Protein AF-A0A2E9Z7R5-F1 (afdb_monomer)

pLDDT: mean 96.02, std 3.95, range [69.19, 98.81]

Foldseek 3Di:
DAALQCQVDDCQCVPQPVNADQLKDKDKDKAWDWYFPVNDPDVVCNVVRHIATARIKIKIKMKHAQDAFVSLQVVLLVLLVVLQVLLCVQLVFHWDRDRNWTKTQPWDFAPNDIDRIATQWDKDWDDDPRMIIMMIIGHCGRDNPHPGRHDHSVGDPVRSVVSVVVSNVVSVVVSVVVVVVVVPDDDD

Solvent-accessible surface area (backbone atoms only — not comparable to full-atom values): 10222 Å² total; per-residue (Å²): 110,47,41,46,61,70,68,81,47,94,47,50,56,79,78,43,46,96,67,53,51,81,71,29,42,74,50,74,52,77,40,28,34,52,26,45,74,93,27,53,79,56,65,66,42,58,75,70,71,52,71,48,53,19,64,26,20,42,39,39,40,38,39,32,59,76,35,52,63,67,54,32,51,54,48,50,37,53,50,48,49,53,49,42,66,58,48,26,72,77,66,72,39,58,58,46,71,59,76,63,38,39,34,36,58,47,72,50,73,32,97,90,40,80,36,68,47,22,38,29,45,47,60,53,68,50,62,52,98,63,20,16,34,35,40,41,38,36,25,33,35,21,53,89,85,26,61,69,50,48,26,52,58,67,62,49,74,69,55,48,52,55,48,54,53,50,53,52,50,48,52,53,53,51,34,50,52,53,52,53,56,68,71,74,61,88,83,132

Mean predicted aligned error: 3.02 Å

Radius of gyration: 16.75 Å; Cα contacts (8 Å, |Δi|>4): 353; chains: 1; bounding box: 38×33×53 Å

Nearest PDB structures (foldseek):
  2ddz-assembly1_A  TM=8.921E-01  e=1.218E-10  Pyrococcus horikoshii OT3
  5f9y-assembly3_B  TM=4.199E-01  e=1.301E-02  Cryptosporidium parvum
  7f98-assembly1_A  TM=4.070E-01  e=2.522E-02  Homo sapiens
  7fak-assembly1_A-2  TM=4.231E-01  e=8.933E-02  Toxoplasma gondii
  7evv-assembly1_A  TM=4.220E-01  e=1.840E-01  Toxoplasma gondii

Sequence (188 aa):
MYDGNLLHNRFAYTFFKKRTLPIGNIITFRGPMKVEADGMIDHEDMLNNDYIYSDDAINFMWEIPGLDTFGAVAWQRLFNTSIANVLQSLIGAPIEVDGDDLIVHKEFTHGGIIQPKGKCSVSITHVKDGAALGHTGINITAGDEAPSFAYSTNLTDDQVKAFQDTVVEMFYAMNDDMFLATTKIISK

Secondary structure (DSSP, 8-state):
-B-SGGGGS--HHHHHGGG--TT-EEEEEEEEEEE-GGG---HHHHHHT--EEEEEEEEEEEEEET--HHHHHHHHHHHHHHHHHHHHHHHTS-EEEETTEEEE-S-EEETTEEESSEE-EEEEEEEETTEEEEEEEEEEE--TTS-TTBPP----HHHHHHHHHHHHHHHHHHHHHHHHHHHT----

Structure (mmCIF, N/CA/C/O backbone):
data_AF-A0A2E9Z7R5-F1
#
_entry.id   AF-A0A2E9Z7R5-F1
#
loop_
_atom_site.group_PDB
_atom_site.id
_atom_site.type_symbol
_atom_site.label_atom_id
_atom_site.label_alt_id
_atom_site.label_comp_id
_atom_site.label_asym_id
_atom_site.label_entity_id
_atom_site.label_seq_id
_atom_site.pdbx_PDB_ins_code
_atom_site.Cartn_x
_atom_site.Cartn_y
_atom_site.Cartn_z
_atom_site.occupancy
_atom_site.B_iso_or_equiv
_atom_site.auth_seq_id
_atom_site.auth_comp_id
_atom_site.auth_asym_id
_atom_site.auth_atom_id
_atom_site.pdbx_PDB_model_num
ATOM 1 N N . MET A 1 1 ? -1.800 -13.956 8.060 1.00 90.88 1 MET A N 1
ATOM 2 C CA . MET A 1 1 ? -1.130 -13.008 8.965 1.00 90.88 1 MET A CA 1
ATOM 3 C C . MET A 1 1 ? 0.091 -12.482 8.244 1.00 90.88 1 MET A C 1
ATOM 5 O O . MET A 1 1 ? 0.765 -13.283 7.606 1.00 90.88 1 MET A O 1
ATOM 9 N N . TYR A 1 2 ? 0.311 -11.175 8.281 1.00 95.44 2 TYR A N 1
ATOM 10 C CA . TYR A 1 2 ? 1.526 -10.534 7.795 1.00 95.44 2 TYR A CA 1
ATOM 11 C C . TYR A 1 2 ? 2.515 -10.370 8.950 1.00 95.44 2 TYR A C 1
ATOM 13 O O . TYR A 1 2 ? 2.137 -9.873 10.009 1.00 95.44 2 TYR A O 1
ATOM 21 N N . ASP A 1 3 ? 3.753 -10.799 8.731 1.00 95.31 3 ASP A N 1
ATOM 22 C CA . ASP A 1 3 ? 4.826 -10.875 9.727 1.00 95.31 3 ASP A CA 1
ATOM 23 C C . ASP A 1 3 ? 6.125 -10.187 9.262 1.00 95.31 3 ASP A C 1
ATOM 25 O O . ASP A 1 3 ? 7.169 -10.369 9.873 1.00 95.31 3 ASP A O 1
ATOM 29 N N . GLY A 1 4 ? 6.087 -9.433 8.157 1.00 94.44 4 GLY A N 1
ATOM 30 C CA . GLY A 1 4 ? 7.249 -8.727 7.595 1.00 94.44 4 GLY A CA 1
ATOM 31 C C . GLY A 1 4 ? 8.177 -9.581 6.721 1.00 94.44 4 GLY A C 1
ATOM 32 O O . GLY A 1 4 ? 8.787 -9.068 5.780 1.00 94.44 4 GLY A O 1
ATOM 33 N N . ASN A 1 5 ? 8.201 -10.904 6.916 1.00 94.50 5 ASN A N 1
ATOM 34 C CA . ASN A 1 5 ? 9.172 -11.808 6.285 1.00 94.50 5 ASN A CA 1
ATOM 35 C C . ASN A 1 5 ? 9.194 -11.744 4.752 1.00 94.50 5 ASN A C 1
ATOM 37 O O . ASN A 1 5 ? 10.238 -11.945 4.124 1.00 94.50 5 ASN A O 1
ATOM 41 N N . LEU A 1 6 ? 8.049 -11.459 4.126 1.00 94.88 6 LEU A N 1
ATOM 42 C CA . LEU A 1 6 ? 7.953 -11.459 2.672 1.00 94.88 6 LEU A CA 1
ATOM 43 C C . LEU A 1 6 ? 8.776 -10.345 2.003 1.00 94.88 6 LEU A C 1
ATOM 45 O O . LEU A 1 6 ? 9.198 -10.528 0.864 1.00 94.88 6 LEU A O 1
ATOM 49 N N . LEU A 1 7 ? 9.053 -9.232 2.691 1.00 95.62 7 LEU A N 1
ATOM 50 C CA . LEU A 1 7 ? 9.872 -8.158 2.125 1.00 95.62 7 LEU A CA 1
ATOM 51 C C . LEU A 1 7 ? 11.374 -8.454 2.156 1.00 95.62 7 LEU A C 1
ATOM 53 O O . LEU A 1 7 ? 12.109 -7.819 1.417 1.00 95.62 7 LEU A O 1
ATOM 57 N N . HIS A 1 8 ? 11.867 -9.437 2.913 1.00 95.81 8 HIS A N 1
ATOM 58 C CA . HIS A 1 8 ? 13.318 -9.679 3.000 1.00 95.81 8 HIS A CA 1
ATOM 59 C C . HIS A 1 8 ? 13.939 -10.230 1.706 1.00 95.81 8 HIS A C 1
ATOM 61 O O . HIS A 1 8 ? 15.164 -10.239 1.547 1.00 95.81 8 HIS A O 1
ATOM 67 N N . ASN A 1 9 ? 13.110 -10.715 0.780 1.00 96.88 9 ASN A N 1
ATOM 68 C CA . ASN A 1 9 ? 13.545 -11.278 -0.488 1.00 96.88 9 ASN A CA 1
ATOM 69 C C . ASN A 1 9 ? 12.620 -10.837 -1.618 1.00 96.88 9 ASN A C 1
ATOM 71 O O . ASN A 1 9 ? 11.433 -10.587 -1.418 1.00 96.88 9 ASN A O 1
ATOM 75 N N . ARG A 1 10 ? 13.152 -10.836 -2.841 1.00 97.56 10 ARG A N 1
ATOM 76 C CA . ARG A 1 10 ? 12.328 -10.686 -4.042 1.00 97.56 10 ARG A CA 1
ATOM 77 C C . ARG A 1 10 ? 11.256 -11.774 -4.071 1.00 97.56 10 ARG A C 1
ATOM 79 O O . ARG A 1 10 ? 11.560 -12.962 -3.942 1.00 97.56 10 ARG A O 1
ATOM 86 N N . PHE A 1 11 ? 10.007 -11.374 -4.259 1.00 98.12 11 PHE A N 1
ATOM 87 C CA . PHE A 1 11 ? 8.851 -12.250 -4.115 1.00 98.12 11 PHE A CA 1
ATOM 88 C C . PHE A 1 11 ? 8.004 -12.350 -5.384 1.00 98.12 11 PHE A C 1
ATOM 90 O O . PHE A 1 11 ? 7.271 -13.329 -5.541 1.00 98.12 11 PHE A O 1
ATOM 97 N N . ALA A 1 12 ? 8.111 -11.413 -6.330 1.00 98.06 12 ALA A N 1
ATOM 98 C CA . ALA A 1 12 ? 7.226 -11.364 -7.492 1.00 98.06 12 ALA A CA 1
ATOM 99 C C . ALA A 1 12 ? 7.249 -12.673 -8.302 1.00 98.06 12 ALA A C 1
ATOM 101 O O . ALA A 1 12 ? 6.203 -13.269 -8.567 1.00 98.06 12 ALA A O 1
ATOM 102 N N . TYR A 1 13 ? 8.433 -13.209 -8.614 1.00 97.94 13 TYR A N 1
ATOM 103 C CA . TYR A 1 13 ? 8.527 -14.466 -9.365 1.00 97.94 13 TYR A CA 1
ATOM 104 C C . TYR A 1 13 ? 7.936 -15.666 -8.609 1.00 97.94 13 TYR A C 1
ATOM 106 O O . TYR A 1 13 ? 7.435 -16.610 -9.228 1.00 97.94 13 TYR A O 1
ATOM 114 N N . THR A 1 14 ? 7.939 -15.638 -7.275 1.00 97.75 14 THR A N 1
ATOM 115 C CA . THR A 1 14 ? 7.335 -16.691 -6.454 1.00 97.75 14 THR A CA 1
ATOM 116 C C . THR A 1 14 ? 5.833 -16.797 -6.710 1.00 97.75 14 THR A C 1
ATOM 118 O O . THR A 1 14 ? 5.354 -17.914 -6.914 1.00 97.75 14 THR A O 1
ATOM 121 N N . PHE A 1 15 ? 5.125 -15.667 -6.811 1.00 97.94 15 PHE A N 1
ATOM 122 C CA . PHE A 1 15 ? 3.671 -15.626 -7.019 1.00 97.94 15 PHE A CA 1
ATOM 123 C C . PHE A 1 15 ? 3.251 -15.594 -8.493 1.00 97.94 15 PHE A C 1
ATOM 125 O O . PHE A 1 15 ? 2.299 -16.270 -8.886 1.00 97.94 15 PHE A O 1
ATOM 132 N N . PHE A 1 16 ? 3.954 -14.835 -9.333 1.00 98.19 16 PHE A N 1
ATOM 133 C CA . PHE A 1 16 ? 3.527 -14.571 -10.711 1.00 98.19 16 PHE A CA 1
ATOM 134 C C . PHE A 1 16 ? 4.174 -15.505 -11.740 1.00 98.19 16 PHE A C 1
AT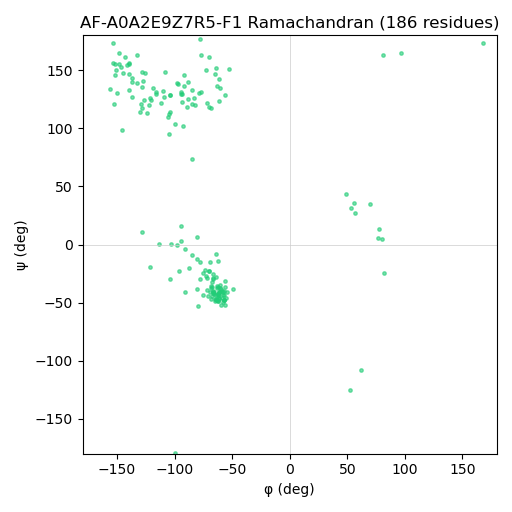OM 136 O O . PHE A 1 16 ? 3.600 -15.731 -12.812 1.00 98.19 16 PHE A O 1
ATOM 1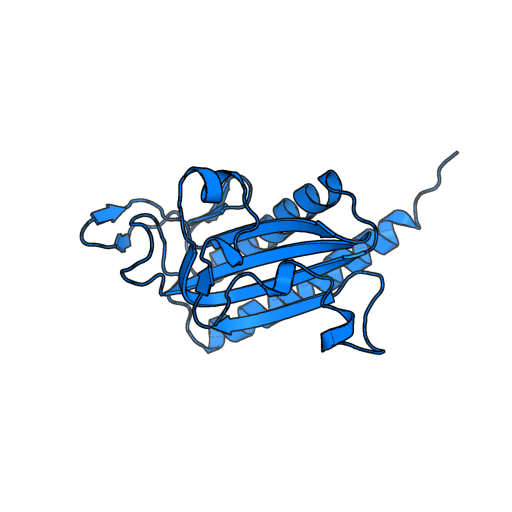43 N N . LYS A 1 17 ? 5.330 -16.110 -11.426 1.00 97.94 17 LYS A N 1
ATOM 144 C CA . LYS A 1 17 ? 6.082 -17.002 -12.329 1.00 97.94 17 LYS A CA 1
ATOM 145 C C . LYS A 1 17 ? 6.316 -16.326 -13.688 1.00 97.94 17 LYS A C 1
ATOM 147 O O . LYS A 1 17 ? 6.801 -15.200 -13.750 1.00 97.94 17 LYS A O 1
ATOM 152 N N . LYS A 1 18 ? 5.921 -16.975 -14.788 1.00 97.44 18 LYS A N 1
ATOM 153 C CA . LYS A 1 18 ? 6.033 -16.450 -16.161 1.00 97.44 18 LYS A CA 1
ATOM 154 C C . LYS A 1 18 ? 5.184 -15.197 -16.432 1.00 97.44 18 LYS A C 1
ATOM 156 O O . LYS A 1 18 ? 5.327 -14.619 -17.499 1.00 97.44 18 LYS A O 1
ATOM 161 N N . ARG A 1 19 ? 4.308 -14.794 -15.504 1.00 97.69 19 ARG A N 1
ATOM 162 C CA . ARG A 1 19 ? 3.515 -13.555 -15.590 1.00 97.69 19 ARG A CA 1
ATOM 163 C C . ARG A 1 19 ? 4.165 -12.370 -14.873 1.00 97.69 19 ARG A C 1
ATOM 165 O O . ARG A 1 19 ? 3.550 -11.318 -14.807 1.00 97.69 19 ARG A O 1
ATOM 172 N N . THR A 1 20 ? 5.364 -12.544 -14.313 1.00 98.31 20 THR A N 1
ATOM 173 C CA . THR A 1 20 ? 6.094 -11.453 -13.652 1.00 98.31 20 THR A CA 1
ATOM 174 C C . THR A 1 20 ? 6.382 -10.345 -14.661 1.00 98.31 20 THR A C 1
ATOM 176 O O . THR A 1 20 ? 7.002 -10.604 -15.693 1.00 98.31 20 THR A O 1
ATOM 179 N N . LEU A 1 21 ? 5.940 -9.126 -14.363 1.00 98.19 21 LEU A N 1
ATOM 180 C CA . LEU A 1 21 ? 6.083 -7.975 -15.249 1.00 98.19 21 LEU A CA 1
ATOM 181 C C . LEU A 1 21 ? 7.368 -7.179 -14.962 1.00 98.19 21 LEU A C 1
ATOM 183 O O . LEU A 1 21 ? 7.763 -7.063 -13.797 1.00 98.19 21 LEU A O 1
ATOM 187 N N . PRO A 1 22 ? 8.010 -6.598 -15.996 1.00 96.94 22 PRO A N 1
ATOM 188 C CA . PRO A 1 22 ? 9.205 -5.768 -15.833 1.00 96.94 22 PRO A CA 1
ATOM 189 C C . PRO A 1 22 ? 8.902 -4.389 -15.230 1.00 96.94 22 PRO A C 1
ATOM 191 O O . PRO A 1 22 ? 9.787 -3.790 -14.633 1.00 96.94 22 PRO A O 1
ATOM 194 N N . ILE A 1 23 ? 7.657 -3.916 -15.338 1.00 97.50 23 ILE A N 1
ATOM 195 C CA . ILE A 1 23 ? 7.173 -2.655 -14.747 1.00 97.50 23 ILE A CA 1
ATOM 196 C C . ILE A 1 23 ? 6.819 -2.788 -13.254 1.00 97.50 23 ILE A C 1
ATOM 198 O O . ILE A 1 23 ? 6.273 -1.873 -12.649 1.00 97.50 23 ILE A O 1
ATOM 202 N N . GLY A 1 24 ? 7.112 -3.939 -12.650 1.00 98.38 24 GLY A N 1
ATOM 203 C CA . GLY A 1 24 ? 6.783 -4.246 -11.265 1.00 98.38 24 GLY A CA 1
ATOM 204 C C . GLY A 1 24 ? 5.494 -5.044 -11.104 1.00 98.38 24 GLY A C 1
ATOM 205 O O . GLY A 1 24 ? 4.709 -5.208 -12.036 1.00 98.38 24 GLY A O 1
ATOM 206 N N . ASN A 1 25 ? 5.320 -5.620 -9.918 1.00 98.75 25 ASN A N 1
ATOM 207 C CA . ASN A 1 25 ? 4.202 -6.499 -9.581 1.00 98.75 25 ASN A CA 1
ATOM 208 C C . ASN A 1 25 ? 3.725 -6.178 -8.169 1.00 98.75 25 ASN A C 1
ATOM 210 O O . ASN A 1 25 ? 4.543 -5.871 -7.304 1.00 98.75 25 ASN A O 1
ATOM 214 N N . ILE A 1 26 ? 2.423 -6.312 -7.933 1.00 98.81 26 ILE A N 1
ATOM 215 C CA . ILE A 1 26 ? 1.798 -6.071 -6.632 1.00 98.81 26 ILE A CA 1
ATOM 216 C C . ILE A 1 26 ? 0.936 -7.266 -6.228 1.00 98.81 26 ILE A C 1
ATOM 218 O O . ILE A 1 26 ? 0.176 -7.799 -7.038 1.00 98.81 26 ILE A O 1
ATOM 222 N N . ILE A 1 27 ? 1.045 -7.682 -4.971 1.00 98.25 27 ILE A N 1
ATOM 223 C CA . ILE A 1 27 ? 0.093 -8.580 -4.319 1.00 98.25 27 ILE A CA 1
ATOM 224 C C . ILE A 1 27 ? -0.714 -7.788 -3.293 1.00 98.25 27 ILE A C 1
ATOM 226 O O . ILE A 1 27 ? -0.209 -6.854 -2.669 1.00 98.25 27 ILE A O 1
ATOM 230 N N . THR A 1 28 ? -1.966 -8.186 -3.094 1.00 98.38 28 THR A N 1
ATOM 231 C CA . THR A 1 28 ? -2.781 -7.665 -2.001 1.00 98.38 28 THR A CA 1
ATOM 232 C C . THR A 1 28 ? -3.554 -8.774 -1.316 1.00 98.38 28 THR A C 1
ATOM 234 O O . THR A 1 28 ? -3.989 -9.732 -1.957 1.00 98.38 28 THR A O 1
ATOM 237 N N . PHE A 1 29 ? -3.698 -8.659 -0.001 1.00 97.94 29 PHE A N 1
ATOM 238 C CA . PHE A 1 29 ? -4.489 -9.571 0.812 1.00 97.94 29 PHE A CA 1
ATOM 239 C C . PHE A 1 29 ? -4.999 -8.860 2.065 1.00 97.94 29 PHE A C 1
ATOM 241 O O . PHE A 1 29 ? -4.405 -7.887 2.526 1.00 97.94 29 PHE A O 1
ATOM 248 N N . ARG A 1 30 ? -6.095 -9.371 2.624 1.00 98.31 30 ARG A N 1
ATOM 249 C CA . ARG A 1 30 ? -6.616 -8.958 3.928 1.00 98.31 30 ARG A CA 1
ATOM 250 C C . ARG A 1 30 ? -6.159 -9.946 4.995 1.00 98.31 30 ARG A C 1
ATOM 252 O O . ARG A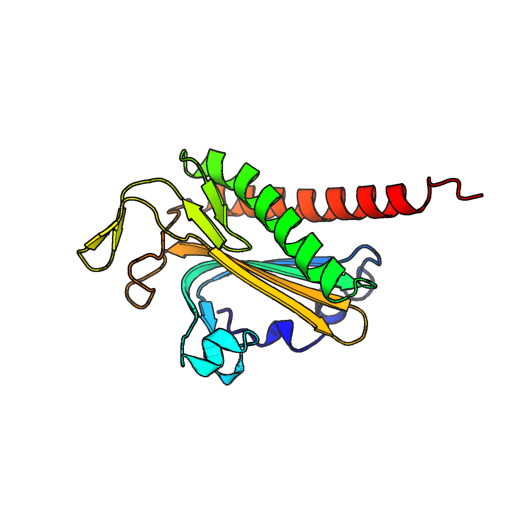 1 30 ? -6.168 -11.155 4.758 1.00 98.31 30 ARG A O 1
ATOM 259 N N . GLY A 1 31 ? -5.766 -9.448 6.155 1.00 97.69 31 GLY A N 1
ATOM 260 C CA . GLY A 1 31 ? -5.490 -10.273 7.321 1.00 97.69 31 GLY A CA 1
ATOM 261 C C . GLY A 1 31 ? -4.784 -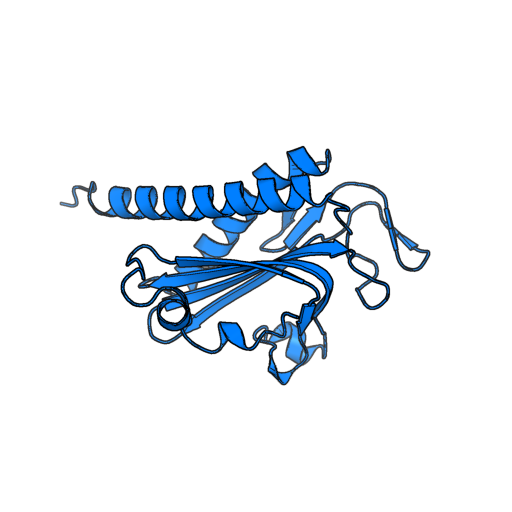9.505 8.435 1.00 97.69 31 GLY A C 1
ATOM 262 O O . GLY A 1 31 ? -4.370 -8.365 8.223 1.00 97.69 31 GLY A O 1
ATOM 263 N N . PRO A 1 32 ? -4.607 -10.148 9.601 1.00 97.88 32 PRO A N 1
ATOM 264 C CA . PRO A 1 32 ? -3.932 -9.535 10.737 1.00 97.88 32 PRO A CA 1
ATOM 265 C C . PRO A 1 32 ? -2.467 -9.246 10.413 1.00 97.88 32 PRO A C 1
ATOM 267 O O . PRO A 1 32 ? -1.844 -9.983 9.633 1.00 97.88 32 PRO A O 1
ATOM 270 N N . MET A 1 33 ? -1.914 -8.226 11.059 1.00 97.31 33 MET A N 1
ATOM 271 C CA . MET A 1 33 ? -0.495 -7.885 11.033 1.00 97.31 33 MET A CA 1
ATOM 272 C C . MET A 1 33 ? 0.087 -8.032 12.432 1.00 97.31 33 MET A C 1
ATOM 274 O O . MET A 1 33 ? -0.469 -7.504 13.391 1.00 97.31 33 MET A O 1
ATOM 278 N N . LYS A 1 34 ? 1.224 -8.717 12.529 1.00 96.12 34 LYS A N 1
ATOM 279 C CA . LYS A 1 34 ? 2.073 -8.701 13.714 1.00 96.12 34 LYS A CA 1
ATOM 280 C C . LYS A 1 34 ? 3.524 -8.811 13.265 1.00 96.12 34 LYS A C 1
ATOM 282 O O . LYS A 1 34 ? 3.986 -9.905 12.952 1.00 96.12 34 LYS A O 1
ATOM 287 N N . VAL A 1 35 ? 4.213 -7.677 13.192 1.00 93.50 35 VAL A N 1
ATOM 288 C CA . VAL A 1 35 ? 5.634 -7.621 12.828 1.00 93.50 35 VAL A CA 1
ATOM 289 C C . VAL A 1 35 ? 6.432 -7.369 14.093 1.00 93.50 35 VAL A C 1
ATOM 291 O O . VAL A 1 35 ? 6.320 -6.312 14.713 1.00 93.50 35 VAL A O 1
ATOM 294 N N . GLU A 1 36 ? 7.198 -8.380 14.478 1.00 92.12 36 GLU A N 1
ATOM 295 C CA . GLU A 1 36 ? 8.152 -8.327 15.581 1.00 92.12 36 GLU A CA 1
ATOM 296 C C . GLU A 1 36 ? 9.568 -8.115 15.022 1.00 92.12 36 GLU A C 1
ATOM 298 O O . GLU A 1 36 ? 9.764 -8.045 13.807 1.00 92.12 36 GLU A O 1
ATOM 303 N N . ALA A 1 37 ? 10.561 -8.049 15.908 1.00 87.25 37 ALA A N 1
ATOM 304 C CA . ALA A 1 37 ? 11.945 -7.724 15.567 1.00 87.25 37 ALA A CA 1
ATOM 305 C C . ALA A 1 37 ? 12.527 -8.535 14.390 1.00 87.25 37 ALA A C 1
ATOM 307 O O . ALA A 1 37 ? 13.241 -7.984 13.558 1.00 87.25 37 ALA A O 1
ATOM 308 N N . ASP A 1 38 ? 12.195 -9.826 14.281 1.00 85.56 38 ASP A N 1
ATOM 309 C CA . ASP A 1 38 ? 12.721 -10.704 13.224 1.00 85.56 38 ASP A CA 1
ATOM 310 C C . ASP A 1 38 ? 12.239 -10.327 11.812 1.00 85.56 38 ASP A C 1
ATOM 312 O O . ASP A 1 38 ? 12.950 -10.572 10.837 1.00 85.56 38 ASP A O 1
ATOM 316 N N . GLY A 1 39 ? 11.040 -9.747 11.697 1.00 84.56 39 GLY A N 1
ATOM 317 C CA . GLY A 1 39 ? 10.445 -9.316 10.427 1.00 84.56 39 GLY A CA 1
ATOM 318 C C . GLY A 1 39 ? 10.511 -7.807 10.196 1.00 84.56 39 GLY A C 1
ATOM 319 O O . GLY A 1 39 ? 10.001 -7.311 9.188 1.00 84.56 39 GLY A O 1
ATOM 320 N N . MET A 1 40 ? 11.088 -7.065 11.142 1.00 92.31 40 MET A N 1
ATOM 321 C CA . MET A 1 40 ? 11.186 -5.616 11.083 1.00 92.31 40 MET A CA 1
ATOM 322 C C . MET A 1 40 ? 12.328 -5.199 10.155 1.00 92.31 40 MET A C 1
ATOM 324 O O . MET A 1 40 ? 13.459 -5.674 10.261 1.00 92.31 40 MET A O 1
ATOM 328 N N . ILE A 1 41 ? 12.027 -4.281 9.240 1.00 91.38 41 ILE A N 1
ATOM 329 C CA . ILE A 1 41 ? 13.017 -3.693 8.325 1.00 91.38 41 ILE A CA 1
ATOM 330 C C . ILE A 1 41 ? 13.398 -2.282 8.771 1.00 91.38 41 ILE A C 1
ATOM 332 O O . ILE A 1 41 ? 14.527 -1.853 8.521 1.00 91.38 41 ILE A O 1
ATOM 336 N N . ASP A 1 42 ? 12.483 -1.567 9.430 1.00 89.62 42 ASP A N 1
ATOM 337 C CA . ASP A 1 42 ? 12.765 -0.232 9.932 1.00 89.62 42 ASP A CA 1
ATOM 338 C C . ASP A 1 42 ? 13.749 -0.302 11.105 1.00 89.62 42 ASP A C 1
ATOM 340 O O . ASP A 1 42 ? 13.509 -0.932 12.137 1.00 89.62 42 ASP A O 1
ATOM 344 N N . HIS A 1 43 ? 14.905 0.327 10.919 1.00 87.00 43 HIS A N 1
ATOM 345 C CA . HIS A 1 43 ? 15.947 0.345 11.930 1.00 87.00 43 HIS A CA 1
ATOM 346 C C . HIS A 1 43 ? 15.587 1.256 13.112 1.00 87.00 43 HIS A C 1
ATOM 348 O O . HIS A 1 43 ? 16.067 1.015 14.216 1.00 87.00 43 HIS A O 1
ATOM 354 N N . GLU A 1 44 ? 14.759 2.281 12.909 1.00 87.25 44 GLU A N 1
ATOM 355 C CA . GLU A 1 44 ? 14.284 3.151 13.984 1.00 87.25 44 GLU A CA 1
ATOM 356 C C . GLU A 1 44 ? 13.342 2.390 14.923 1.00 87.25 44 GLU A C 1
ATOM 358 O O . GLU A 1 44 ? 13.582 2.369 16.133 1.00 87.25 44 GLU A O 1
ATOM 363 N N . ASP A 1 45 ? 12.376 1.652 14.369 1.00 88.56 45 ASP A N 1
ATOM 364 C CA . ASP A 1 45 ? 11.470 0.797 15.150 1.00 88.56 45 ASP A CA 1
ATOM 365 C C . ASP A 1 45 ? 12.250 -0.263 15.946 1.00 88.56 45 ASP A C 1
ATOM 367 O O . ASP A 1 45 ? 11.981 -0.504 17.126 1.00 88.56 45 ASP A O 1
ATOM 371 N N . MET A 1 46 ? 13.289 -0.851 15.340 1.00 88.00 46 MET A N 1
ATOM 372 C CA . MET A 1 46 ? 14.177 -1.799 16.024 1.00 88.00 46 MET A CA 1
ATOM 373 C C . MET A 1 46 ? 14.916 -1.174 17.209 1.00 88.00 46 MET A C 1
ATOM 375 O O . MET A 1 46 ? 15.058 -1.812 18.253 1.00 88.00 46 MET A O 1
ATOM 379 N N . LEU A 1 47 ? 15.400 0.063 17.069 1.00 87.88 47 LEU A N 1
ATOM 380 C CA . LEU A 1 47 ? 16.085 0.771 18.153 1.00 87.88 47 LEU A CA 1
ATOM 381 C C . LEU A 1 47 ? 15.128 1.121 19.301 1.00 87.88 47 LEU A C 1
ATOM 383 O O . LEU A 1 47 ? 15.543 1.109 20.463 1.00 87.88 47 LEU A O 1
ATOM 387 N N . ASN A 1 48 ? 13.860 1.380 18.984 1.00 89.25 48 ASN A N 1
ATOM 388 C CA . ASN A 1 48 ? 12.823 1.700 19.961 1.00 89.25 48 ASN A CA 1
ATOM 389 C C . ASN A 1 48 ? 12.166 0.457 20.590 1.00 89.25 48 ASN A C 1
ATOM 391 O O . ASN A 1 48 ? 11.476 0.583 21.600 1.00 89.25 48 ASN A O 1
ATOM 395 N N . ASN A 1 49 ? 12.454 -0.748 20.080 1.00 85.88 49 ASN A N 1
ATOM 396 C CA . ASN A 1 49 ? 11.737 -1.992 20.399 1.00 85.88 49 ASN A CA 1
ATOM 397 C C . ASN A 1 49 ? 10.230 -1.885 20.118 1.00 85.88 49 ASN A C 1
ATOM 399 O O . ASN A 1 49 ? 9.410 -2.438 20.858 1.00 85.88 49 ASN A O 1
ATOM 403 N N . ASP A 1 50 ? 9.883 -1.163 19.056 1.00 88.75 50 ASP A N 1
ATOM 404 C CA . ASP A 1 50 ? 8.514 -1.043 18.581 1.00 88.75 50 ASP A CA 1
ATOM 405 C C . ASP A 1 50 ? 8.091 -2.310 17.823 1.00 88.75 50 ASP A C 1
ATOM 407 O O . ASP A 1 50 ? 8.899 -3.151 17.416 1.00 88.75 50 ASP A O 1
ATOM 411 N N . TYR A 1 51 ? 6.782 -2.466 17.655 1.00 89.19 51 TYR A N 1
ATOM 412 C CA . TYR A 1 51 ? 6.179 -3.536 16.871 1.00 89.19 51 TYR A CA 1
ATOM 413 C C . TYR A 1 51 ? 5.007 -2.989 16.065 1.00 89.19 51 TYR A C 1
ATOM 415 O O . TYR A 1 51 ? 4.376 -1.995 16.430 1.00 89.19 51 TYR A O 1
ATOM 423 N N . ILE A 1 52 ? 4.687 -3.674 14.971 1.00 91.88 52 ILE A N 1
ATOM 424 C CA . ILE A 1 52 ? 3.539 -3.330 14.131 1.00 91.88 52 ILE A CA 1
ATOM 425 C C . ILE A 1 52 ? 2.420 -4.318 14.412 1.00 91.88 52 ILE A C 1
ATOM 427 O O . ILE A 1 52 ? 2.627 -5.529 14.320 1.00 91.88 52 ILE A O 1
ATOM 431 N N . TYR A 1 53 ? 1.226 -3.800 14.695 1.00 96.69 53 TYR A N 1
ATOM 432 C CA . TYR A 1 53 ? 0.053 -4.609 14.998 1.00 96.69 53 TYR A CA 1
ATOM 433 C C . TYR A 1 53 ? -1.208 -4.095 14.308 1.00 96.69 53 TYR A C 1
ATOM 435 O O . TYR A 1 53 ? -1.450 -2.889 14.248 1.00 96.69 53 TYR A O 1
ATOM 443 N N . SER A 1 54 ? -2.024 -5.028 13.819 1.00 97.31 54 SER A N 1
ATOM 444 C CA . SER A 1 54 ? -3.424 -4.795 13.470 1.00 97.31 54 SER A CA 1
ATOM 445 C C . SER A 1 54 ? -4.206 -6.108 13.504 1.00 97.31 54 SER A C 1
ATOM 447 O O . SER A 1 54 ? -3.761 -7.094 12.911 1.00 97.31 54 SER A O 1
ATOM 449 N N . ASP A 1 55 ? -5.389 -6.112 14.127 1.00 98.06 55 ASP A N 1
ATOM 450 C CA . ASP A 1 55 ? -6.307 -7.267 14.112 1.00 98.06 55 ASP A CA 1
ATOM 451 C C . ASP A 1 55 ? -6.753 -7.632 12.692 1.00 98.06 55 ASP A C 1
ATOM 453 O O . ASP A 1 55 ? -6.906 -8.804 12.341 1.00 98.06 55 ASP A O 1
ATOM 457 N N . ASP A 1 56 ? -6.967 -6.616 11.858 1.00 98.50 56 ASP A N 1
ATOM 458 C CA . ASP A 1 56 ? -7.399 -6.784 10.483 1.00 98.50 56 ASP A CA 1
ATOM 459 C C . ASP A 1 56 ? -6.937 -5.612 9.623 1.00 98.50 56 ASP A C 1
ATOM 461 O O . ASP A 1 56 ? -7.305 -4.459 9.862 1.00 98.50 56 ASP A O 1
ATOM 465 N N . ALA A 1 57 ? -6.155 -5.914 8.591 1.00 98.44 57 ALA A N 1
ATOM 466 C CA . ALA A 1 57 ? -5.617 -4.922 7.682 1.00 98.44 57 ALA A CA 1
ATOM 467 C C . ALA A 1 57 ? -5.604 -5.400 6.235 1.00 98.44 57 ALA A C 1
ATOM 469 O O . ALA A 1 57 ? -5.490 -6.589 5.925 1.00 98.44 57 ALA A O 1
ATOM 470 N N . ILE A 1 58 ? -5.647 -4.431 5.330 1.00 98.69 58 ILE A N 1
ATOM 471 C CA . ILE A 1 58 ? -5.356 -4.628 3.915 1.00 98.69 58 ILE A CA 1
ATOM 472 C C . ILE A 1 58 ? -3.858 -4.441 3.731 1.00 98.69 58 ILE A C 1
ATOM 474 O O . ILE A 1 58 ? -3.314 -3.406 4.097 1.00 98.69 58 ILE A O 1
ATOM 478 N N . ASN A 1 59 ? -3.195 -5.426 3.146 1.00 98.62 59 ASN A N 1
ATOM 479 C CA . ASN A 1 59 ? -1.768 -5.394 2.878 1.00 98.62 59 ASN A CA 1
ATOM 480 C C . ASN A 1 59 ? -1.554 -5.246 1.378 1.00 98.62 59 ASN A C 1
ATOM 482 O O . ASN A 1 59 ? -2.083 -6.040 0.598 1.00 98.62 59 ASN A O 1
ATOM 486 N N . PHE A 1 60 ? -0.772 -4.253 0.975 1.00 98.69 60 PHE A N 1
ATOM 487 C CA . PHE A 1 60 ? -0.285 -4.074 -0.387 1.00 98.69 60 PHE A CA 1
ATOM 488 C C . PHE A 1 60 ? 1.213 -4.300 -0.380 1.00 98.69 60 PHE A C 1
ATOM 490 O O . PHE A 1 60 ? 1.921 -3.611 0.345 1.00 98.69 60 PHE A O 1
ATOM 497 N N . MET A 1 61 ? 1.699 -5.253 -1.168 1.00 98.50 61 MET A N 1
ATOM 498 C CA . MET A 1 61 ? 3.130 -5.522 -1.273 1.00 98.50 61 MET A CA 1
ATOM 499 C C . MET A 1 61 ? 3.548 -5.480 -2.723 1.00 98.50 61 MET A C 1
ATOM 501 O O . MET A 1 61 ? 2.996 -6.205 -3.552 1.00 98.50 61 MET A O 1
ATOM 505 N N . TRP A 1 62 ? 4.528 -4.647 -3.027 1.00 98.75 62 TRP A N 1
ATOM 506 C CA . TRP A 1 62 ? 4.969 -4.396 -4.386 1.00 98.75 62 TRP A CA 1
ATOM 507 C C . TRP A 1 62 ? 6.472 -4.627 -4.541 1.00 98.75 62 TRP A C 1
ATOM 509 O O . TRP A 1 62 ? 7.257 -4.428 -3.617 1.00 98.75 62 TRP A O 1
ATOM 519 N N . GLU A 1 63 ? 6.856 -5.085 -5.729 1.00 98.75 63 GLU A N 1
ATOM 520 C CA . GLU A 1 63 ? 8.242 -5.259 -6.160 1.00 98.75 63 GLU A CA 1
ATOM 521 C C . GLU A 1 63 ? 8.419 -4.570 -7.514 1.00 98.75 63 GLU A C 1
ATOM 523 O O . GLU A 1 63 ? 7.749 -4.944 -8.481 1.00 98.75 63 GLU A O 1
ATOM 528 N N . ILE A 1 64 ? 9.330 -3.597 -7.601 1.00 98.62 64 ILE A N 1
ATOM 529 C CA . ILE A 1 64 ? 9.620 -2.828 -8.819 1.00 98.62 64 ILE A CA 1
ATOM 530 C C . ILE A 1 64 ? 11.116 -2.940 -9.151 1.00 98.62 64 ILE A C 1
ATOM 532 O O . ILE A 1 64 ? 11.957 -2.444 -8.398 1.00 98.62 64 ILE A O 1
ATOM 536 N N . PRO A 1 65 ? 11.488 -3.589 -10.269 1.00 97.88 65 PRO A N 1
ATOM 537 C CA . PRO A 1 65 ? 12.880 -3.668 -10.704 1.00 97.88 65 PRO A CA 1
ATOM 538 C C . PRO A 1 65 ? 13.465 -2.297 -11.070 1.00 97.88 65 PRO A C 1
ATOM 540 O O . PRO A 1 65 ? 12.781 -1.461 -11.652 1.00 97.88 65 PRO A O 1
ATOM 543 N N . GLY A 1 66 ? 14.759 -2.099 -10.814 1.00 95.31 66 GLY A N 1
ATOM 544 C CA . GLY A 1 66 ? 15.524 -0.978 -11.373 1.00 95.31 66 GLY A CA 1
ATOM 545 C C . GLY A 1 66 ? 15.353 0.374 -10.677 1.00 95.31 66 GLY A C 1
ATOM 546 O O . GLY A 1 66 ? 15.933 1.351 -11.143 1.00 95.31 66 GLY A O 1
ATOM 547 N N . LEU A 1 67 ? 14.610 0.441 -9.569 1.00 96.38 67 LEU A N 1
ATOM 548 C CA . LEU A 1 67 ? 14.600 1.613 -8.694 1.00 96.38 67 LEU A CA 1
ATOM 549 C C . LEU A 1 67 ? 15.762 1.543 -7.698 1.00 96.38 67 LEU A C 1
ATOM 551 O O . LEU A 1 67 ? 15.989 0.510 -7.063 1.00 96.38 67 LEU A O 1
ATOM 555 N N . ASP A 1 68 ? 16.486 2.651 -7.556 1.00 97.50 68 ASP A N 1
ATOM 556 C CA . ASP A 1 68 ? 17.435 2.839 -6.461 1.00 97.50 68 ASP A CA 1
ATOM 557 C C . ASP A 1 68 ? 16.699 3.194 -5.157 1.00 97.50 68 ASP A C 1
ATOM 559 O O . ASP A 1 68 ? 15.475 3.327 -5.127 1.00 97.50 68 ASP A O 1
ATOM 563 N N . THR A 1 69 ? 17.429 3.325 -4.047 1.00 97.38 69 THR A N 1
ATOM 564 C CA . THR A 1 69 ? 16.814 3.581 -2.734 1.00 97.38 69 THR A CA 1
ATOM 565 C C . THR A 1 69 ? 16.017 4.884 -2.715 1.00 97.38 69 THR A C 1
ATOM 567 O O . THR A 1 69 ? 14.943 4.939 -2.119 1.00 97.38 69 THR A O 1
ATOM 570 N N . PHE A 1 70 ? 16.505 5.928 -3.389 1.00 98.12 70 PHE A N 1
ATOM 571 C CA . PHE A 1 70 ? 15.811 7.211 -3.430 1.00 98.12 70 PHE A CA 1
ATOM 572 C C . PHE A 1 70 ? 14.536 7.130 -4.277 1.00 98.12 70 PHE A C 1
ATOM 574 O O . PHE A 1 70 ? 13.482 7.591 -3.848 1.00 98.12 70 PHE A O 1
ATOM 581 N N . GLY A 1 71 ? 14.605 6.487 -5.443 1.00 98.00 71 GLY A N 1
ATOM 582 C CA . GLY A 1 71 ? 13.462 6.204 -6.302 1.00 98.00 71 GLY A CA 1
ATOM 583 C C . GLY A 1 71 ? 12.431 5.303 -5.626 1.00 98.00 71 GLY A C 1
ATOM 584 O O . GLY A 1 71 ? 11.237 5.540 -5.779 1.00 98.00 71 GLY A O 1
ATOM 585 N N . ALA A 1 72 ? 12.869 4.328 -4.826 1.00 98.25 72 ALA A N 1
ATOM 586 C CA . ALA A 1 72 ? 11.992 3.475 -4.028 1.00 98.25 72 ALA A CA 1
ATOM 587 C C . ALA A 1 72 ? 11.194 4.291 -3.001 1.00 98.25 72 ALA A C 1
ATOM 589 O O . ALA A 1 72 ? 9.971 4.176 -2.947 1.00 98.25 72 ALA A O 1
ATOM 590 N N . VAL A 1 73 ? 11.866 5.162 -2.237 1.00 98.25 73 VAL A N 1
ATOM 591 C CA . VAL A 1 73 ? 11.203 6.070 -1.287 1.00 98.25 73 VAL A CA 1
ATOM 592 C C . VAL A 1 73 ? 10.280 7.035 -2.028 1.00 98.25 73 VAL A C 1
ATOM 594 O O . VAL A 1 73 ? 9.115 7.148 -1.666 1.00 98.25 73 VAL A O 1
ATOM 597 N N . ALA A 1 74 ? 10.736 7.682 -3.103 1.00 98.25 74 ALA A N 1
ATOM 598 C CA . ALA A 1 74 ? 9.905 8.599 -3.883 1.00 98.25 74 ALA A CA 1
ATOM 599 C C . ALA A 1 74 ? 8.633 7.918 -4.421 1.00 98.25 74 ALA A C 1
ATOM 601 O O . ALA A 1 74 ? 7.539 8.479 -4.321 1.00 98.25 74 ALA A O 1
ATOM 602 N N . TRP A 1 75 ? 8.762 6.691 -4.934 1.00 98.38 75 TRP A N 1
ATOM 603 C CA . TRP A 1 75 ? 7.629 5.898 -5.399 1.00 98.38 75 TRP A CA 1
ATOM 604 C C . TRP A 1 75 ? 6.699 5.511 -4.241 1.00 98.38 75 TRP A C 1
ATOM 606 O O . TRP A 1 75 ? 5.490 5.670 -4.374 1.00 98.38 75 TRP A O 1
ATOM 616 N N . GLN A 1 76 ? 7.229 5.099 -3.081 1.00 98.50 76 GLN A N 1
ATOM 617 C CA . GLN A 1 76 ? 6.430 4.804 -1.880 1.00 98.50 76 GLN A CA 1
ATOM 618 C C . GLN A 1 76 ? 5.563 6.010 -1.484 1.00 98.50 76 GLN A C 1
ATOM 620 O O . GLN A 1 76 ? 4.366 5.854 -1.244 1.00 98.50 76 GLN A O 1
ATOM 625 N N . ARG A 1 77 ? 6.131 7.225 -1.470 1.00 97.88 77 ARG A N 1
ATOM 626 C CA . ARG A 1 77 ? 5.379 8.449 -1.135 1.00 97.88 77 ARG A CA 1
ATOM 627 C C . ARG A 1 77 ? 4.303 8.761 -2.186 1.00 97.88 77 ARG A C 1
ATOM 629 O O . ARG A 1 77 ? 3.176 9.104 -1.826 1.00 97.88 77 ARG A O 1
ATOM 636 N N . LEU A 1 78 ? 4.608 8.595 -3.478 1.00 98.06 78 LEU A N 1
ATOM 637 C CA . LEU A 1 78 ? 3.633 8.760 -4.568 1.00 98.06 78 LEU A CA 1
ATOM 638 C C . LEU A 1 78 ? 2.484 7.743 -4.474 1.00 98.06 78 LEU A C 1
ATOM 640 O O . LEU A 1 78 ? 1.310 8.101 -4.612 1.00 98.06 78 LEU A O 1
ATOM 644 N N . PHE A 1 79 ? 2.813 6.482 -4.208 1.00 98.44 79 PHE A N 1
ATOM 645 C CA . PHE A 1 79 ? 1.843 5.408 -4.061 1.00 98.44 79 PHE A CA 1
ATOM 646 C C . PHE A 1 79 ? 0.937 5.640 -2.854 1.00 98.44 79 PHE A C 1
ATOM 648 O O . PHE A 1 79 ? -0.283 5.609 -3.004 1.00 98.44 79 PHE A O 1
ATOM 655 N N . ASN A 1 80 ? 1.503 5.994 -1.698 1.00 98.31 80 ASN A N 1
ATOM 656 C CA . ASN A 1 80 ? 0.735 6.317 -0.496 1.00 98.31 80 ASN A CA 1
ATOM 657 C C . ASN A 1 80 ? -0.160 7.548 -0.693 1.00 98.31 80 ASN A C 1
ATOM 659 O O . ASN A 1 80 ? -1.313 7.538 -0.267 1.00 98.31 80 ASN A O 1
ATOM 663 N N . THR A 1 81 ? 0.307 8.561 -1.426 1.00 97.94 81 THR A N 1
ATOM 664 C CA . THR A 1 81 ? -0.529 9.712 -1.807 1.00 97.94 81 THR A CA 1
ATOM 665 C C . THR A 1 81 ? -1.720 9.290 -2.664 1.00 97.94 81 THR A C 1
ATOM 667 O O . THR A 1 81 ? -2.843 9.758 -2.475 1.00 97.94 81 THR A O 1
ATOM 670 N N . SER A 1 82 ? -1.500 8.367 -3.595 1.00 97.62 82 SER A N 1
ATOM 671 C CA . SER A 1 82 ? -2.555 7.877 -4.479 1.00 97.62 82 SER A CA 1
ATOM 672 C C . SER A 1 82 ? -3.545 6.977 -3.728 1.00 97.62 82 SER A C 1
ATOM 674 O O . SER A 1 82 ? -4.754 7.126 -3.893 1.00 97.62 82 SER A O 1
ATOM 676 N N . ILE A 1 83 ? -3.054 6.138 -2.809 1.00 98.25 83 ILE A N 1
ATOM 677 C CA . ILE A 1 83 ? -3.877 5.378 -1.859 1.00 98.25 83 ILE A CA 1
ATOM 678 C C . ILE A 1 83 ? -4.752 6.316 -1.021 1.00 98.25 83 ILE A C 1
ATOM 680 O O . ILE A 1 83 ? -5.955 6.083 -0.921 1.00 98.25 83 ILE A O 1
ATOM 684 N N . ALA A 1 84 ? -4.184 7.383 -0.452 1.00 98.31 84 ALA A N 1
ATOM 685 C CA . ALA A 1 84 ? -4.926 8.349 0.359 1.00 98.31 84 ALA A CA 1
ATOM 686 C C . ALA A 1 84 ? -6.086 8.984 -0.424 1.00 98.31 84 ALA A C 1
ATOM 688 O O . ALA A 1 84 ? -7.197 9.100 0.097 1.00 98.31 84 ALA A O 1
ATOM 689 N N . ASN A 1 85 ? -5.859 9.314 -1.701 1.00 96.81 85 ASN A N 1
ATOM 690 C CA . ASN A 1 85 ? -6.888 9.870 -2.582 1.00 96.81 85 ASN A CA 1
ATOM 691 C C . ASN A 1 85 ? -8.061 8.912 -2.827 1.00 96.81 85 ASN A C 1
ATOM 693 O O . ASN A 1 85 ? -9.197 9.374 -2.925 1.00 96.81 85 ASN A O 1
ATOM 697 N N . VAL A 1 86 ? -7.809 7.603 -2.919 1.00 97.25 86 VAL A N 1
ATOM 698 C CA . VAL A 1 86 ? -8.877 6.596 -3.039 1.00 97.25 86 VAL A CA 1
ATOM 699 C C . VAL A 1 86 ? -9.565 6.387 -1.684 1.00 97.25 86 VAL A C 1
ATOM 701 O O . VAL A 1 86 ? -10.792 6.336 -1.595 1.00 97.25 86 VAL A O 1
ATOM 704 N N . LEU A 1 87 ? -8.778 6.299 -0.610 1.00 97.75 87 LEU A N 1
ATOM 705 C CA . LEU A 1 87 ? -9.252 5.957 0.728 1.00 97.75 87 LEU A CA 1
ATOM 706 C C . LEU A 1 87 ? -10.128 7.056 1.352 1.00 97.75 87 LEU A C 1
ATOM 708 O O . LEU A 1 87 ? -11.125 6.737 2.001 1.00 97.75 87 LEU A O 1
ATOM 712 N N . GLN A 1 88 ? -9.819 8.340 1.124 1.00 97.00 88 GLN A N 1
ATOM 713 C CA . GLN A 1 88 ? -10.580 9.463 1.697 1.00 97.00 88 GLN A CA 1
ATOM 714 C C . GLN A 1 88 ? -12.074 9.399 1.341 1.00 97.00 88 GLN A C 1
ATOM 716 O O . GLN A 1 88 ? -12.928 9.718 2.170 1.00 97.00 88 GLN A O 1
ATOM 721 N N . SER A 1 89 ? -12.403 8.945 0.125 1.00 93.75 89 SER A N 1
ATOM 722 C CA . SER A 1 89 ? -13.783 8.850 -0.356 1.00 93.75 89 SER A CA 1
ATOM 723 C C . SER A 1 89 ? -14.555 7.728 0.331 1.00 93.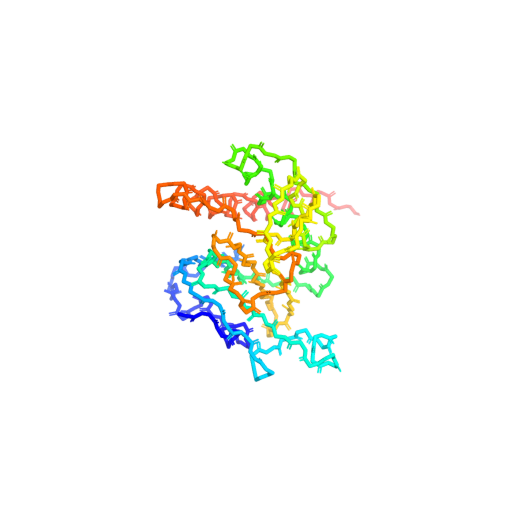75 89 SER A C 1
ATOM 725 O O . SER A 1 89 ? -15.767 7.837 0.491 1.00 93.75 89 SER A O 1
ATOM 727 N N . LEU A 1 90 ? -13.862 6.672 0.762 1.00 96.62 90 LEU A N 1
ATOM 728 C CA . LEU A 1 90 ? -14.462 5.544 1.474 1.00 96.62 90 LEU A CA 1
ATOM 729 C C . LEU A 1 90 ? -14.669 5.855 2.961 1.00 96.62 90 LEU A C 1
ATOM 731 O O . LEU A 1 90 ? -15.689 5.472 3.528 1.00 96.62 90 LEU A O 1
ATOM 735 N N . ILE A 1 91 ? -13.724 6.569 3.579 1.00 96.31 91 ILE A N 1
ATOM 736 C CA . ILE A 1 91 ? -13.788 6.959 4.998 1.00 96.31 91 ILE A CA 1
ATOM 737 C C . ILE A 1 91 ? -14.734 8.152 5.217 1.00 96.31 91 ILE A C 1
ATOM 739 O O . ILE A 1 91 ? -15.332 8.297 6.291 1.00 96.31 91 ILE A O 1
ATOM 743 N N . GLY A 1 92 ? -14.865 9.023 4.211 1.00 95.50 92 GLY A N 1
ATOM 744 C CA . GLY A 1 92 ? -15.623 10.268 4.315 1.00 95.50 92 GLY A CA 1
ATOM 745 C C . GLY A 1 92 ? -14.949 11.292 5.232 1.00 95.50 92 GLY A C 1
ATOM 746 O O . GLY A 1 92 ? -15.637 12.008 5.957 1.00 95.50 92 GLY A O 1
ATOM 747 N N . ALA A 1 93 ? -13.614 11.329 5.245 1.00 97.19 93 ALA A N 1
ATOM 748 C CA . ALA A 1 93 ? -12.819 12.274 6.027 1.00 97.19 93 ALA A CA 1
ATOM 749 C C . ALA A 1 93 ? -11.523 12.651 5.287 1.00 97.19 93 ALA A C 1
ATOM 751 O O . ALA A 1 93 ? -11.025 11.835 4.507 1.00 97.19 93 ALA A O 1
ATOM 752 N N . PRO A 1 94 ? -10.957 13.849 5.533 1.00 97.69 94 PRO A N 1
ATOM 753 C CA . PRO A 1 94 ? -9.667 14.227 4.968 1.00 97.69 94 PRO A CA 1
ATOM 754 C C . PRO A 1 94 ? -8.548 13.292 5.438 1.00 97.69 94 PRO A C 1
ATOM 756 O O . PRO A 1 94 ? -8.513 12.897 6.607 1.00 97.69 94 PRO A O 1
ATOM 759 N N . ILE A 1 95 ? -7.616 12.988 4.535 1.00 98.44 95 ILE A N 1
ATOM 760 C CA . ILE A 1 95 ? -6.409 12.214 4.833 1.00 98.44 95 ILE A CA 1
ATOM 761 C C . ILE A 1 95 ? -5.187 13.070 4.510 1.00 98.44 95 ILE A C 1
ATOM 763 O O . ILE A 1 95 ? -5.038 13.567 3.396 1.00 98.44 95 ILE A O 1
ATOM 767 N N . GLU A 1 96 ? -4.325 13.245 5.502 1.00 97.81 96 GLU A N 1
ATOM 768 C CA . GLU A 1 96 ? -3.005 13.856 5.376 1.00 97.81 96 GLU A CA 1
ATOM 769 C C . GLU A 1 96 ? -1.973 12.758 5.109 1.00 97.81 96 GLU A C 1
ATOM 771 O O . GLU A 1 96 ? -2.005 11.703 5.742 1.00 97.81 96 GLU A O 1
ATOM 776 N N . VAL A 1 97 ? -1.069 13.011 4.165 1.00 97.50 97 VAL A N 1
ATOM 777 C CA . VAL A 1 97 ? 0.090 12.154 3.900 1.00 97.50 97 VAL A CA 1
ATOM 778 C C . VAL A 1 97 ? 1.283 12.810 4.582 1.00 97.50 97 VAL A C 1
ATOM 780 O O . VAL A 1 97 ? 1.792 13.817 4.088 1.00 97.50 97 VAL A O 1
ATOM 783 N N . ASP A 1 98 ? 1.693 12.269 5.725 1.00 96.44 98 ASP A N 1
ATOM 784 C CA . ASP A 1 98 ? 2.844 12.749 6.490 1.00 96.44 98 ASP A CA 1
ATOM 785 C C . ASP A 1 98 ? 4.001 11.775 6.285 1.00 96.44 98 ASP A C 1
ATOM 787 O O . ASP A 1 98 ? 4.056 10.691 6.866 1.00 96.44 98 ASP A O 1
ATOM 791 N N . GLY A 1 99 ? 4.866 12.101 5.326 1.00 94.56 99 GLY A N 1
ATOM 792 C CA . GLY A 1 99 ? 5.831 11.139 4.825 1.00 94.56 99 GLY A CA 1
ATOM 793 C C . GLY A 1 99 ? 5.122 9.941 4.178 1.00 94.56 99 GLY A C 1
ATOM 794 O O . GLY A 1 99 ? 4.657 10.031 3.046 1.00 94.56 99 GLY A O 1
ATOM 795 N N . ASP A 1 100 ? 5.161 8.788 4.838 1.00 93.38 100 ASP A N 1
ATOM 796 C CA . ASP A 1 100 ? 4.584 7.513 4.406 1.00 93.38 100 ASP A CA 1
ATOM 797 C C . ASP A 1 100 ? 3.434 7.064 5.299 1.00 93.38 100 ASP A C 1
ATOM 799 O O . ASP A 1 100 ? 2.792 6.054 5.004 1.00 93.38 100 ASP A O 1
ATOM 803 N N . ASP A 1 101 ? 3.115 7.857 6.314 1.00 97.44 101 ASP A N 1
ATOM 804 C CA . ASP A 1 101 ? 1.961 7.656 7.162 1.00 97.44 101 ASP A CA 1
ATOM 805 C C . ASP A 1 101 ? 0.726 8.359 6.581 1.00 97.44 101 ASP A C 1
ATOM 807 O O . ASP A 1 101 ? 0.783 9.477 6.061 1.00 97.44 101 ASP A O 1
ATOM 811 N N . LEU A 1 102 ? -0.421 7.686 6.680 1.00 98.50 102 LEU A N 1
ATOM 812 C CA . LEU A 1 102 ? -1.728 8.202 6.289 1.00 98.50 102 LEU A CA 1
ATOM 813 C C . LEU A 1 102 ? -2.528 8.556 7.541 1.00 98.50 102 LEU A C 1
ATOM 815 O O . LEU A 1 102 ? -2.980 7.672 8.280 1.00 98.50 102 LEU A O 1
ATOM 819 N N . ILE A 1 103 ? -2.725 9.853 7.766 1.00 98.50 103 ILE A N 1
ATOM 820 C CA . ILE A 1 103 ? -3.374 10.399 8.956 1.00 98.50 103 ILE A CA 1
ATOM 821 C C . ILE A 1 103 ? -4.800 10.838 8.621 1.00 98.50 103 ILE A C 1
ATO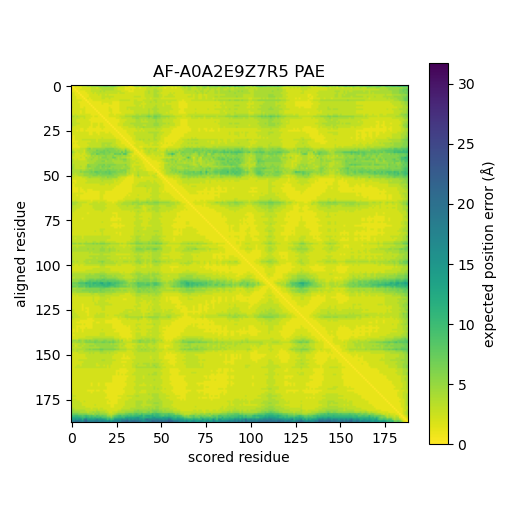M 823 O O . ILE A 1 103 ? -5.019 11.784 7.866 1.00 98.50 103 ILE A O 1
ATOM 827 N N . VAL A 1 104 ? -5.787 10.166 9.208 1.00 98.44 104 VAL A N 1
ATOM 828 C CA . VAL A 1 104 ? -7.209 10.474 9.037 1.00 98.44 104 VAL A CA 1
ATOM 829 C C . VAL A 1 104 ? -7.612 11.573 10.013 1.00 98.44 104 VAL A C 1
ATOM 831 O O . VAL A 1 104 ? -7.524 11.402 11.230 1.00 98.44 104 VAL A O 1
ATOM 834 N N . HIS A 1 105 ? -8.111 12.689 9.486 1.00 98.00 105 HIS A N 1
ATOM 835 C CA . HIS A 1 105 ? -8.616 13.818 10.273 1.00 98.00 105 HIS A CA 1
ATOM 836 C C . HIS A 1 105 ? -10.072 13.587 10.679 1.00 98.00 105 HIS A C 1
ATOM 838 O O . HIS A 1 105 ? -11.001 14.168 10.115 1.00 98.00 105 HIS A O 1
ATOM 844 N N . LYS A 1 106 ? -10.270 12.683 11.641 1.00 96.94 106 LYS A N 1
ATOM 845 C CA . LYS A 1 106 ? -11.577 12.344 12.208 1.00 96.94 106 LYS A CA 1
ATOM 846 C C . LYS A 1 106 ? -11.419 11.9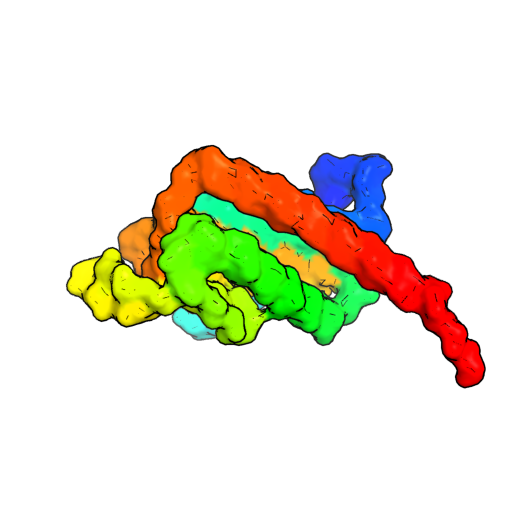03 13.654 1.00 96.94 106 LYS A C 1
ATOM 848 O O . LYS A 1 106 ? -10.605 11.027 13.938 1.00 96.94 106 LYS A O 1
ATOM 853 N N . GLU A 1 107 ? -12.233 12.479 14.535 1.00 97.12 107 GLU A N 1
ATOM 854 C CA . GLU A 1 107 ? -12.242 12.103 15.945 1.00 97.12 107 GLU A CA 1
ATOM 855 C C . GLU A 1 107 ? -12.599 10.620 16.104 1.00 97.12 107 GLU A C 1
ATOM 857 O O . GLU A 1 107 ? -13.530 10.114 15.468 1.00 97.12 107 GLU A O 1
ATOM 862 N N . PHE A 1 108 ? -11.843 9.920 16.943 1.00 95.94 108 PHE A N 1
ATOM 863 C CA . PHE A 1 108 ? -12.089 8.528 17.296 1.00 95.94 108 PHE A CA 1
ATOM 864 C C . PHE A 1 108 ? -11.637 8.258 18.731 1.00 95.94 108 PHE A C 1
ATOM 866 O O . PHE A 1 108 ? -10.927 9.055 19.343 1.00 95.94 108 PHE A O 1
ATOM 873 N N . THR A 1 109 ? -12.082 7.135 19.288 1.00 93.56 109 THR A N 1
ATOM 874 C CA . THR A 1 109 ? -11.663 6.672 20.613 1.00 93.56 109 THR A CA 1
ATOM 875 C C . THR A 1 109 ? -10.928 5.350 20.473 1.00 93.56 109 THR A C 1
ATOM 877 O O . THR A 1 109 ? -11.460 4.425 19.865 1.00 93.56 109 THR A O 1
ATOM 880 N N . HIS A 1 110 ? -9.740 5.255 21.066 1.00 89.50 110 HIS A N 1
ATOM 881 C CA . HIS A 1 110 ? -8.951 4.022 21.133 1.00 89.50 110 HIS A CA 1
ATOM 882 C C . HIS A 1 110 ? -8.309 3.898 22.510 1.00 89.50 110 HIS A C 1
ATOM 884 O O . HIS A 1 110 ? -7.785 4.878 23.038 1.00 89.50 110 HIS A O 1
ATOM 890 N N . GLY A 1 111 ? -8.403 2.725 23.140 1.00 83.94 111 GLY A N 1
ATOM 891 C CA . GLY A 1 111 ? -7.889 2.525 24.502 1.00 83.94 111 GLY A CA 1
ATOM 892 C C . GLY A 1 111 ? -8.477 3.493 25.545 1.00 83.94 111 GLY A C 1
ATOM 893 O O . GLY A 1 111 ? -7.807 3.843 26.512 1.00 83.94 111 GLY A O 1
ATOM 894 N N . GLY A 1 112 ? -9.703 3.987 25.326 1.00 87.44 112 GLY A N 1
ATOM 895 C CA . GLY A 1 112 ? -10.355 4.979 26.193 1.00 87.44 112 GLY A CA 1
ATOM 896 C C . GLY A 1 112 ? -9.850 6.420 26.036 1.00 87.44 112 GLY A C 1
ATOM 897 O O . GLY A 1 112 ? -10.278 7.292 26.790 1.00 87.44 112 GLY A O 1
ATOM 898 N N . ILE A 1 113 ? -8.971 6.687 25.066 1.00 91.25 113 ILE A N 1
ATOM 899 C CA . ILE A 1 113 ? -8.436 8.019 24.765 1.00 91.25 113 ILE A CA 1
ATOM 900 C C . ILE A 1 113 ? -9.120 8.550 23.504 1.00 91.25 113 ILE A C 1
ATOM 902 O O . ILE A 1 113 ? -9.159 7.869 22.480 1.00 91.25 113 ILE A O 1
ATOM 906 N N . ILE A 1 114 ? -9.656 9.770 23.581 1.00 95.56 114 ILE A N 1
ATOM 907 C CA . ILE A 1 114 ? -10.208 10.481 22.423 1.00 95.56 114 ILE A CA 1
ATOM 908 C C . ILE A 1 114 ? -9.056 11.159 21.681 1.00 95.56 114 ILE A C 1
ATOM 910 O O . ILE A 1 114 ? -8.298 11.927 22.274 1.00 95.56 114 ILE A O 1
ATOM 914 N N . GLN A 1 115 ? -8.948 10.885 20.386 1.00 96.00 115 GLN A N 1
ATOM 915 C CA . GLN A 1 115 ? -7.928 11.427 19.497 1.00 96.00 115 GLN A CA 1
ATOM 916 C C . GLN A 1 115 ? -8.606 12.242 18.388 1.00 96.00 115 GLN A C 1
ATOM 918 O O . GLN A 1 115 ? -9.567 11.752 17.793 1.00 96.00 115 GLN A O 1
ATOM 923 N N . PRO A 1 116 ? -8.122 13.452 18.052 1.00 96.88 116 PRO A N 1
ATOM 924 C CA . PRO A 1 116 ? -8.726 14.281 17.003 1.00 96.88 116 PRO A CA 1
ATOM 925 C C . PRO A 1 116 ? -8.412 13.783 15.581 1.00 96.88 116 PRO A C 1
ATOM 927 O O . PRO A 1 116 ? -9.146 14.081 14.639 1.00 96.88 116 PRO A O 1
ATOM 930 N N . LYS A 1 117 ? -7.302 13.054 15.424 1.00 97.56 117 LYS A N 1
ATOM 931 C CA . LYS A 1 117 ? -6.833 12.439 14.180 1.00 97.56 117 LYS A CA 1
ATOM 932 C C . LYS A 1 117 ? -6.016 11.194 14.502 1.00 97.56 117 LYS A C 1
ATOM 934 O O . LYS A 1 117 ? -5.467 11.106 15.600 1.00 97.56 117 LYS A O 1
ATOM 939 N N . GLY A 1 118 ? -5.926 10.250 13.572 1.00 97.62 118 GLY A N 1
ATOM 940 C CA . GLY A 1 118 ? -5.219 8.989 13.809 1.00 97.62 118 GLY A CA 1
ATOM 941 C C . GLY A 1 118 ? -4.573 8.410 12.564 1.00 97.62 118 GLY A C 1
ATOM 942 O O . GLY A 1 118 ? -5.007 8.670 11.443 1.00 97.62 118 GLY A O 1
ATOM 943 N N . LYS A 1 119 ? -3.532 7.608 12.771 1.00 97.94 119 LYS A N 1
ATOM 944 C CA . LYS A 1 119 ? -2.793 6.934 11.707 1.00 97.94 119 LYS A CA 1
ATOM 945 C C . LYS A 1 119 ? -3.504 5.656 11.284 1.00 97.94 119 LYS A C 1
ATOM 947 O O . LYS A 1 119 ? -3.654 4.743 12.088 1.00 97.94 119 LYS A O 1
ATOM 952 N N . CYS A 1 120 ? -3.900 5.559 10.020 1.00 98.12 120 CYS A N 1
ATOM 953 C CA . CYS A 1 120 ? -4.574 4.372 9.486 1.00 98.12 120 CYS A CA 1
ATOM 954 C C . CYS A 1 120 ? -3.646 3.411 8.735 1.00 98.12 120 CYS A C 1
ATOM 956 O O . CYS A 1 120 ? -4.126 2.393 8.236 1.00 98.12 120 CYS A O 1
ATOM 958 N N . SER A 1 121 ? -2.351 3.721 8.633 1.00 98.38 121 SER A N 1
ATOM 959 C CA . SER A 1 121 ? -1.409 2.945 7.833 1.00 98.38 121 SER A CA 1
ATOM 960 C C . SER A 1 121 ? -0.108 2.608 8.548 1.00 98.38 121 SER A C 1
ATOM 962 O O . SER A 1 121 ? 0.289 3.253 9.515 1.00 98.38 121 SER A O 1
ATOM 964 N N . VAL A 1 122 ? 0.585 1.630 7.984 1.00 97.12 122 VAL A N 1
ATOM 965 C CA . VAL A 1 122 ? 2.026 1.417 8.135 1.00 97.12 122 VAL A CA 1
ATOM 966 C C . VAL A 1 122 ? 2.615 1.281 6.742 1.00 97.12 122 VAL A C 1
ATOM 968 O O . VAL A 1 122 ? 1.927 0.815 5.829 1.00 97.12 122 VAL A O 1
ATOM 971 N N . SER A 1 123 ? 3.854 1.706 6.542 1.00 97.44 123 SER A N 1
ATOM 972 C CA . SER A 1 123 ? 4.496 1.594 5.241 1.00 97.44 123 SER A CA 1
ATOM 973 C C . SER A 1 123 ? 5.998 1.475 5.401 1.00 97.44 123 SER A C 1
ATOM 975 O O . SER A 1 123 ? 6.572 2.061 6.307 1.00 97.44 123 SER A O 1
ATOM 977 N N . ILE A 1 124 ? 6.632 0.709 4.521 1.00 97.38 124 ILE A N 1
ATOM 978 C CA . ILE A 1 124 ? 8.088 0.588 4.471 1.00 97.38 124 ILE A CA 1
ATOM 979 C C . ILE A 1 124 ? 8.523 0.287 3.043 1.00 97.38 124 ILE A C 1
ATOM 981 O O . ILE A 1 124 ? 7.802 -0.353 2.272 1.00 97.38 124 ILE A O 1
ATOM 985 N N . THR A 1 125 ? 9.721 0.730 2.677 1.00 98.06 125 THR A N 1
ATOM 986 C CA . THR A 1 125 ? 10.356 0.345 1.419 1.00 98.06 125 THR A CA 1
ATOM 987 C C . THR A 1 125 ? 11.861 0.219 1.585 1.00 98.06 125 THR A C 1
ATOM 989 O O . THR A 1 125 ? 12.489 0.963 2.331 1.00 98.06 125 THR A O 1
ATOM 992 N N . HIS A 1 126 ? 12.461 -0.693 0.831 1.00 97.62 126 HIS A N 1
ATOM 993 C CA . HIS A 1 126 ? 13.912 -0.824 0.714 1.00 97.62 126 HIS A CA 1
ATOM 994 C C . HIS A 1 126 ? 14.273 -1.453 -0.638 1.00 97.62 126 HIS A C 1
ATOM 996 O O . HIS A 1 126 ? 13.396 -1.875 -1.392 1.00 97.62 126 HIS A O 1
ATOM 1002 N N . VAL A 1 127 ? 15.565 -1.512 -0.962 1.00 97.94 127 VAL A N 1
ATOM 1003 C CA . VAL A 1 127 ? 16.053 -2.135 -2.199 1.00 97.94 127 VAL A CA 1
ATOM 1004 C C . VAL A 1 127 ? 16.795 -3.423 -1.879 1.00 97.94 127 VAL A C 1
ATOM 1006 O O . VAL A 1 127 ? 17.693 -3.448 -1.038 1.00 97.94 127 VAL A O 1
ATOM 1009 N N . LYS A 1 128 ? 16.455 -4.485 -2.609 1.00 97.12 128 LYS A N 1
ATOM 1010 C CA . LYS A 1 128 ? 17.070 -5.805 -2.509 1.00 97.12 128 LYS A CA 1
ATOM 1011 C C . LYS A 1 128 ? 17.312 -6.370 -3.903 1.00 97.12 128 LYS A C 1
ATOM 1013 O O . LYS A 1 128 ? 16.406 -6.427 -4.729 1.00 97.12 128 LYS A O 1
ATOM 1018 N N . ASP A 1 129 ? 18.549 -6.788 -4.168 1.00 96.31 129 ASP A N 1
ATOM 1019 C CA . ASP A 1 129 ? 18.949 -7.475 -5.406 1.00 96.31 129 ASP A CA 1
ATOM 1020 C C . ASP A 1 129 ? 18.465 -6.768 -6.694 1.00 96.31 129 ASP A C 1
ATOM 1022 O O . ASP A 1 129 ? 17.958 -7.395 -7.631 1.00 96.31 129 ASP A O 1
ATOM 1026 N N . GLY A 1 130 ? 18.604 -5.436 -6.720 1.00 96.19 130 GLY A N 1
ATOM 1027 C CA . GLY A 1 130 ? 18.254 -4.583 -7.862 1.00 96.19 130 GLY A CA 1
ATOM 1028 C C . GLY A 1 130 ? 16.757 -4.307 -8.044 1.00 96.19 130 GLY A C 1
ATOM 1029 O O . GLY A 1 130 ? 16.360 -3.830 -9.108 1.00 96.19 130 GLY A O 1
ATOM 1030 N N . ALA A 1 131 ? 15.922 -4.612 -7.049 1.00 98.19 131 ALA A N 1
ATOM 1031 C CA . ALA A 1 131 ? 14.503 -4.275 -7.044 1.00 98.19 131 ALA A CA 1
ATOM 1032 C C . ALA A 1 131 ? 14.116 -3.541 -5.756 1.00 98.19 131 ALA A C 1
ATOM 1034 O O . ALA A 1 131 ? 14.571 -3.898 -4.670 1.00 98.19 131 ALA A O 1
ATOM 1035 N N . ALA A 1 132 ? 13.256 -2.536 -5.881 1.00 98.50 132 ALA A N 1
ATOM 1036 C CA . ALA A 1 132 ? 12.583 -1.929 -4.746 1.00 98.50 132 ALA A CA 1
ATOM 1037 C C . ALA A 1 132 ? 11.448 -2.843 -4.284 1.00 98.50 132 ALA A C 1
ATOM 1039 O O . ALA A 1 132 ? 10.657 -3.309 -5.105 1.00 98.50 132 ALA A O 1
ATOM 1040 N N . LEU A 1 133 ? 11.390 -3.096 -2.982 1.00 98.69 133 LEU A N 1
ATOM 1041 C CA . LEU A 1 133 ? 10.364 -3.882 -2.314 1.00 98.69 133 LEU A CA 1
ATOM 1042 C C . LEU A 1 133 ? 9.712 -2.992 -1.268 1.00 98.69 133 LEU A C 1
ATOM 1044 O O . LEU A 1 133 ? 10.417 -2.466 -0.399 1.00 98.69 133 LEU A O 1
ATOM 1048 N N . GLY A 1 134 ? 8.392 -2.875 -1.316 1.00 98.31 134 GLY A N 1
ATOM 1049 C CA . GLY A 1 134 ? 7.672 -2.115 -0.312 1.00 98.31 134 GLY A CA 1
ATOM 1050 C C . GLY A 1 134 ? 6.333 -2.708 0.067 1.00 98.31 134 GLY A C 1
ATOM 1051 O O . GLY A 1 134 ? 5.759 -3.555 -0.623 1.00 98.31 134 GLY A O 1
ATOM 1052 N N . HIS A 1 135 ? 5.870 -2.258 1.221 1.00 98.50 135 HIS A N 1
ATOM 1053 C CA . HIS A 1 135 ? 4.618 -2.646 1.841 1.00 98.50 135 HIS A CA 1
ATOM 1054 C C . HIS A 1 135 ? 3.887 -1.397 2.291 1.00 98.50 135 HIS A C 1
ATOM 1056 O O . HIS A 1 135 ? 4.507 -0.495 2.842 1.00 98.50 135 HIS A O 1
ATOM 1062 N N . THR A 1 136 ? 2.577 -1.387 2.076 1.00 98.56 136 THR A N 1
ATOM 1063 C CA . THR A 1 136 ? 1.655 -0.461 2.728 1.00 98.56 136 THR A CA 1
ATOM 1064 C C . THR A 1 136 ? 0.530 -1.289 3.340 1.00 98.56 136 THR A C 1
ATOM 1066 O O . THR A 1 136 ? -0.200 -1.981 2.624 1.00 98.56 136 THR A O 1
ATOM 1069 N N . GLY A 1 137 ? 0.393 -1.239 4.662 1.00 98.38 137 GLY A N 1
ATOM 1070 C CA . GLY A 1 137 ? -0.728 -1.805 5.407 1.00 98.38 137 GLY A CA 1
ATOM 1071 C C . GLY A 1 137 ? -1.761 -0.726 5.720 1.00 98.38 137 GLY A C 1
ATOM 1072 O O . GLY A 1 137 ? -1.375 0.379 6.086 1.00 98.38 137 GLY A O 1
ATOM 1073 N N . ILE A 1 138 ? -3.054 -1.031 5.58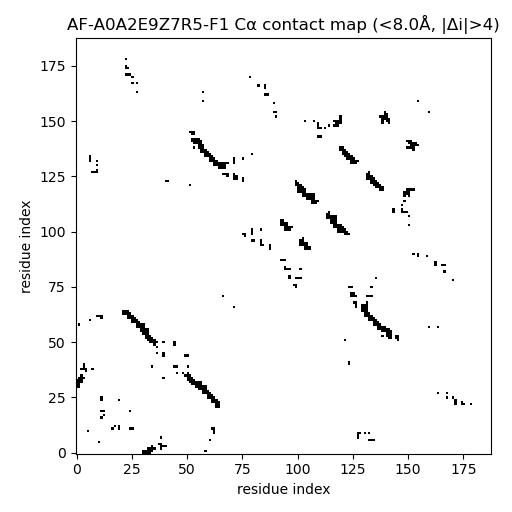9 1.00 98.69 138 ILE A N 1
ATOM 1074 C CA . ILE A 1 138 ? -4.171 -0.144 5.953 1.00 98.69 138 ILE A CA 1
ATOM 1075 C C . ILE A 1 138 ? -5.052 -0.847 6.982 1.00 98.69 138 ILE A C 1
ATOM 1077 O O . ILE A 1 138 ? -5.622 -1.899 6.690 1.00 98.69 138 ILE A O 1
ATOM 1081 N N . ASN A 1 139 ? -5.195 -0.252 8.162 1.00 98.44 139 ASN A N 1
ATOM 1082 C CA . ASN A 1 139 ? -5.968 -0.805 9.269 1.00 98.44 139 ASN A CA 1
ATOM 1083 C C . ASN A 1 139 ? -7.465 -0.803 8.938 1.00 98.44 139 ASN A C 1
ATOM 1085 O O . ASN A 1 139 ? -8.077 0.258 8.806 1.00 98.44 139 ASN A O 1
ATOM 1089 N N . ILE A 1 140 ? -8.093 -1.974 8.868 1.00 98.50 140 ILE A N 1
ATOM 1090 C CA . ILE A 1 140 ? -9.558 -2.091 8.932 1.00 98.50 140 ILE A CA 1
ATOM 1091 C C . ILE A 1 140 ? -9.966 -1.989 10.400 1.00 98.50 140 ILE A C 1
ATOM 1093 O O . ILE A 1 140 ? -10.744 -1.104 10.763 1.00 98.50 140 ILE A O 1
ATOM 1097 N N . THR A 1 141 ? -9.339 -2.822 11.233 1.00 98.06 141 THR A N 1
ATOM 1098 C CA . THR A 1 141 ? -9.447 -2.829 12.691 1.00 98.06 141 THR A CA 1
ATOM 1099 C C . THR A 1 141 ? -8.041 -2.836 13.284 1.00 98.06 141 THR A C 1
ATOM 1101 O O . THR A 1 141 ? -7.278 -3.785 13.108 1.00 98.06 141 THR A O 1
ATOM 1104 N N . ALA A 1 142 ? -7.675 -1.753 13.968 1.00 96.50 142 ALA A N 1
ATOM 1105 C CA . ALA A 1 142 ? -6.361 -1.616 14.591 1.00 96.50 142 ALA A CA 1
ATOM 1106 C C . ALA A 1 142 ? -6.175 -2.618 15.747 1.00 96.50 142 ALA A C 1
ATOM 1108 O O . ALA A 1 142 ? -5.130 -3.245 15.841 1.00 96.50 142 ALA A O 1
ATOM 1109 N N . GLY A 1 143 ? -7.207 -2.835 16.564 1.00 95.19 143 GLY A N 1
ATOM 1110 C CA . GLY A 1 143 ? -7.147 -3.760 17.699 1.00 95.19 143 GLY A CA 1
ATOM 1111 C C . GLY A 1 143 ? -6.494 -3.165 18.945 1.00 95.19 143 GLY A C 1
ATOM 1112 O O . GLY A 1 143 ? -5.814 -2.141 18.885 1.00 95.19 143 GLY A O 1
ATOM 1113 N N . ASP A 1 144 ? -6.718 -3.796 20.095 1.00 93.69 144 ASP A N 1
ATOM 1114 C CA . ASP A 1 144 ? -6.347 -3.234 21.403 1.00 93.69 144 ASP A CA 1
ATOM 1115 C C . ASP A 1 144 ? -4.829 -3.194 21.650 1.00 93.69 144 ASP A C 1
ATOM 1117 O O . ASP A 1 144 ? -4.360 -2.380 22.446 1.00 93.69 144 ASP A O 1
ATOM 1121 N N . GLU A 1 145 ? -4.054 -4.038 20.962 1.00 94.44 145 GLU A N 1
ATOM 1122 C CA . GLU A 1 145 ? -2.584 -4.028 21.028 1.00 94.44 145 GLU A CA 1
ATOM 1123 C C . GLU A 1 145 ? -1.966 -2.940 20.131 1.00 94.44 145 GLU A C 1
ATOM 1125 O O . GLU A 1 145 ? -0.784 -2.633 20.257 1.00 94.44 145 GLU A O 1
ATOM 1130 N N . ALA A 1 146 ? -2.736 -2.312 19.236 1.00 93.94 146 ALA A N 1
ATOM 1131 C CA . ALA A 1 146 ? -2.213 -1.211 18.436 1.00 93.94 146 ALA A CA 1
ATOM 1132 C C . ALA A 1 146 ? -2.029 0.068 19.281 1.00 93.94 146 ALA A C 1
ATOM 1134 O O . ALA A 1 146 ? -2.804 0.318 20.214 1.00 93.94 146 ALA A O 1
ATOM 1135 N N . PRO A 1 147 ? -1.052 0.932 18.935 1.00 92.81 147 PRO A N 1
ATOM 1136 C CA . PRO A 1 147 ? -0.856 2.215 19.604 1.00 92.81 147 PRO A CA 1
ATOM 1137 C C . PRO A 1 147 ? -2.133 3.062 19.650 1.00 92.81 147 PRO A C 1
ATOM 1139 O O . PRO A 1 147 ? -2.950 3.028 18.734 1.00 92.81 147 PRO A O 1
ATOM 1142 N N . SER A 1 148 ? -2.278 3.912 20.669 1.00 93.25 148 SER A N 1
ATOM 1143 C CA . SER A 1 148 ? -3.501 4.708 20.881 1.00 93.25 148 SER A CA 1
ATOM 1144 C C . SER A 1 148 ? -3.834 5.706 19.770 1.00 93.25 148 SER A C 1
ATOM 1146 O O . SER A 1 148 ? -4.940 6.238 19.736 1.00 93.25 148 SER A O 1
ATOM 1148 N N . PHE A 1 149 ? -2.890 5.996 18.875 1.00 94.56 149 PHE A N 1
ATOM 1149 C CA . PHE A 1 149 ? -3.104 6.835 17.697 1.00 94.56 149 PHE A CA 1
ATOM 1150 C C . PHE A 1 149 ? -3.529 6.034 16.454 1.00 94.56 149 PHE A C 1
ATOM 1152 O O . PHE A 1 149 ? -3.787 6.642 15.413 1.00 94.56 149 PHE A O 1
ATOM 1159 N N . ALA A 1 150 ? -3.580 4.700 16.520 1.00 96.75 150 ALA A N 1
ATOM 1160 C CA . ALA A 1 150 ? -3.938 3.846 15.396 1.00 96.75 150 ALA A CA 1
ATOM 1161 C C . ALA A 1 150 ? -5.435 3.960 15.078 1.00 96.75 150 ALA A C 1
ATOM 1163 O O . ALA A 1 150 ? -6.305 3.701 15.904 1.00 96.75 150 ALA A O 1
ATOM 1164 N N . TYR A 1 151 ? -5.737 4.347 13.847 1.00 97.75 151 TYR A N 1
ATOM 1165 C CA . TYR A 1 151 ? -7.085 4.568 13.353 1.00 97.75 151 TYR A CA 1
ATOM 1166 C C . TYR A 1 151 ? -7.620 3.316 12.662 1.00 97.75 151 TYR A C 1
ATOM 1168 O O . TYR A 1 151 ? -6.982 2.786 11.752 1.00 97.75 151 TYR A O 1
ATOM 1176 N N . SER A 1 152 ? -8.821 2.885 13.045 1.00 97.94 152 SER A N 1
ATOM 1177 C CA . SER A 1 152 ? -9.559 1.822 12.355 1.00 97.94 152 SER A CA 1
ATOM 1178 C C . SER A 1 152 ? -10.420 2.427 11.249 1.00 97.94 152 SER A C 1
ATOM 1180 O O . SER A 1 152 ? -11.313 3.230 11.527 1.00 97.94 152 SER A O 1
ATOM 1182 N N . THR A 1 153 ? -10.179 2.049 9.992 1.00 98.12 153 THR A N 1
ATOM 1183 C CA . THR A 1 153 ? -10.972 2.566 8.863 1.00 98.12 153 THR A CA 1
ATOM 1184 C C . THR A 1 153 ? -12.402 2.033 8.846 1.00 98.12 153 THR A C 1
ATOM 1186 O O . THR A 1 153 ? -13.277 2.694 8.290 1.00 98.12 153 THR A O 1
ATOM 1189 N N . ASN A 1 154 ? -12.655 0.884 9.488 1.00 97.94 154 ASN A N 1
ATOM 1190 C CA . ASN A 1 154 ? -13.966 0.232 9.558 1.00 97.94 154 ASN A CA 1
ATOM 1191 C C . ASN A 1 154 ? -14.609 0.007 8.177 1.00 97.94 154 ASN A C 1
ATOM 1193 O O . ASN A 1 154 ? -15.833 0.056 8.036 1.00 97.94 154 ASN A O 1
ATOM 1197 N N . LEU A 1 155 ? -13.785 -0.211 7.148 1.00 98.25 155 LEU A N 1
ATOM 1198 C CA . LEU A 1 155 ? -14.276 -0.541 5.815 1.00 98.25 155 LEU A CA 1
ATOM 1199 C C . LEU A 1 155 ? -15.029 -1.874 5.846 1.00 98.25 155 LEU A C 1
ATOM 1201 O O . LEU A 1 155 ? -14.575 -2.855 6.433 1.00 98.25 155 LEU A O 1
ATOM 1205 N N . THR A 1 156 ? -16.170 -1.906 5.168 1.00 98.25 156 THR A N 1
ATOM 1206 C CA . THR A 1 156 ? -16.926 -3.139 4.918 1.00 98.25 156 THR A CA 1
ATOM 1207 C C . THR A 1 156 ? -16.200 -4.040 3.921 1.00 98.25 156 THR A C 1
ATOM 1209 O O . THR A 1 156 ? -15.374 -3.569 3.141 1.00 98.25 156 THR A O 1
ATOM 1212 N N . ASP A 1 157 ? -16.548 -5.325 3.880 1.00 98.12 157 ASP A N 1
ATOM 1213 C CA . ASP A 1 157 ? -15.942 -6.299 2.960 1.00 98.12 157 ASP A CA 1
ATOM 1214 C C . ASP A 1 157 ? -16.021 -5.860 1.487 1.00 98.12 157 ASP A C 1
ATOM 1216 O O . ASP A 1 157 ? -15.039 -5.975 0.748 1.00 98.12 157 ASP A O 1
ATOM 1220 N N . ASP A 1 158 ? -17.154 -5.285 1.075 1.00 98.19 158 ASP A N 1
ATOM 1221 C CA . ASP A 1 158 ? -17.342 -4.766 -0.283 1.00 98.19 158 ASP A CA 1
ATOM 1222 C C . ASP A 1 158 ? -16.431 -3.561 -0.558 1.00 98.19 158 ASP A C 1
ATOM 1224 O O . ASP A 1 158 ? -15.811 -3.473 -1.621 1.00 98.19 158 ASP A O 1
ATOM 1228 N N . GLN A 1 159 ? -16.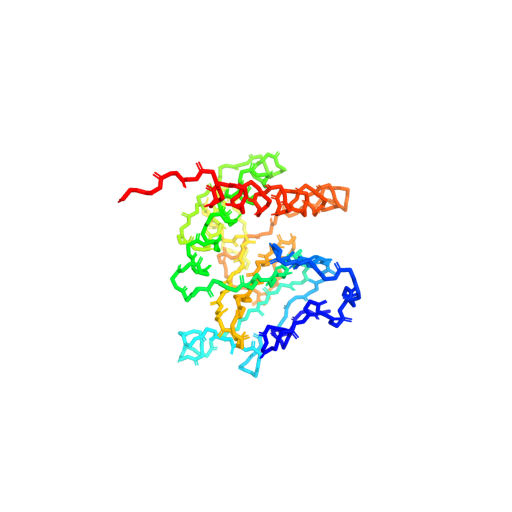295 -2.648 0.411 1.00 98.38 159 GLN A N 1
ATOM 1229 C CA . GLN A 1 159 ? -15.382 -1.507 0.296 1.00 98.38 159 GLN A CA 1
ATOM 1230 C C . GLN A 1 159 ? -13.922 -1.955 0.267 1.00 98.38 159 GLN A C 1
ATOM 1232 O O . GLN A 1 159 ? -13.147 -1.415 -0.517 1.00 98.38 159 GLN A O 1
ATOM 1237 N N . VAL A 1 160 ? -13.548 -2.952 1.075 1.00 98.56 160 VAL A N 1
ATOM 1238 C CA . VAL A 1 160 ? -12.208 -3.551 1.068 1.00 98.56 160 VAL A CA 1
ATOM 1239 C C . VAL A 1 160 ? -11.896 -4.104 -0.316 1.00 98.56 160 VAL A C 1
ATOM 1241 O O . VAL A 1 160 ? -10.857 -3.775 -0.885 1.00 98.56 160 VAL A O 1
ATOM 1244 N N . LYS A 1 161 ? -12.807 -4.896 -0.891 1.00 98.31 161 LYS A N 1
ATOM 1245 C CA . LYS A 1 161 ? -12.607 -5.486 -2.215 1.00 98.31 161 LYS A CA 1
ATOM 1246 C C . LYS A 1 161 ? -12.483 -4.416 -3.301 1.00 98.31 161 LYS A C 1
ATOM 1248 O O . LYS A 1 161 ? -11.529 -4.448 -4.077 1.00 98.31 161 LYS A O 1
ATOM 1253 N N . ALA A 1 162 ? -13.397 -3.446 -3.320 1.00 98.19 162 ALA A N 1
ATOM 1254 C CA . ALA A 1 162 ? -13.362 -2.345 -4.279 1.00 98.19 162 ALA A CA 1
ATOM 1255 C C . ALA A 1 162 ? -12.073 -1.516 -4.161 1.00 98.19 162 ALA A C 1
ATOM 1257 O O . ALA A 1 162 ? -11.465 -1.152 -5.169 1.00 98.19 162 ALA A O 1
ATOM 1258 N N . PHE A 1 163 ? -11.624 -1.256 -2.934 1.00 98.56 163 PHE A N 1
ATOM 1259 C CA . PHE A 1 163 ? -10.386 -0.538 -2.664 1.00 98.56 163 PHE A CA 1
ATOM 1260 C C . PHE A 1 163 ? -9.158 -1.307 -3.152 1.00 98.56 163 PHE A C 1
ATOM 1262 O O . PHE A 1 163 ? -8.324 -0.737 -3.851 1.00 98.56 163 PHE A O 1
ATOM 1269 N N . GLN A 1 164 ? -9.069 -2.606 -2.849 1.00 98.69 164 GLN A N 1
ATOM 1270 C CA . GLN A 1 164 ? -7.979 -3.462 -3.318 1.00 98.69 164 GLN A CA 1
ATOM 1271 C C . GLN A 1 164 ? -7.878 -3.473 -4.844 1.00 98.69 164 GLN A C 1
ATOM 1273 O O . GLN A 1 164 ? -6.787 -3.287 -5.380 1.00 98.69 164 GLN A O 1
ATOM 1278 N N . ASP A 1 165 ? -9.005 -3.651 -5.535 1.00 98.56 165 ASP A N 1
ATOM 1279 C CA . ASP A 1 165 ? -9.035 -3.686 -6.999 1.00 98.56 165 ASP A CA 1
ATOM 1280 C C . ASP A 1 165 ? -8.615 -2.341 -7.599 1.00 98.56 165 ASP A C 1
ATOM 1282 O O . ASP A 1 165 ? -7.767 -2.302 -8.491 1.00 98.56 165 ASP A O 1
ATOM 1286 N N . THR A 1 166 ? -9.120 -1.239 -7.037 1.00 98.62 166 THR A N 1
ATOM 1287 C CA . THR A 1 166 ? -8.772 0.122 -7.473 1.00 98.62 166 THR A CA 1
ATOM 1288 C C . THR A 1 166 ? -7.278 0.401 -7.302 1.00 98.62 166 THR A C 1
ATOM 1290 O O . THR A 1 166 ? -6.632 0.908 -8.216 1.00 98.62 166 THR A O 1
ATOM 1293 N N . VAL A 1 167 ? -6.697 0.050 -6.149 1.00 98.62 167 VAL A N 1
ATOM 1294 C CA . VAL A 1 167 ? -5.271 0.281 -5.868 1.00 98.62 167 VAL A CA 1
ATOM 1295 C C . VAL A 1 167 ? -4.379 -0.587 -6.758 1.00 98.62 167 VAL A C 1
ATOM 1297 O O . VAL A 1 167 ? -3.334 -0.120 -7.213 1.00 98.62 167 VAL A O 1
ATOM 1300 N N . VAL A 1 168 ? -4.781 -1.827 -7.050 1.00 98.75 168 VAL A N 1
ATOM 1301 C CA . VAL A 1 168 ? -4.035 -2.712 -7.959 1.00 98.75 168 VAL A CA 1
ATOM 1302 C C . VAL A 1 168 ? -4.068 -2.191 -9.398 1.00 98.75 168 VAL A C 1
ATOM 1304 O O . VAL A 1 168 ? -3.026 -2.167 -10.054 1.00 98.75 168 VAL A O 1
ATOM 1307 N N . GLU A 1 169 ? -5.223 -1.744 -9.893 1.00 98.69 169 GLU A N 1
ATOM 1308 C CA . GLU A 1 169 ? -5.327 -1.124 -11.221 1.00 98.69 169 GLU A CA 1
ATOM 1309 C C . GLU A 1 169 ? -4.476 0.150 -11.303 1.00 98.69 169 GLU A C 1
ATOM 1311 O O . GLU A 1 169 ? -3.669 0.307 -12.220 1.00 98.69 169 GLU A O 1
ATOM 1316 N N . MET A 1 170 ? -4.589 1.012 -10.291 1.00 98.44 170 MET A N 1
ATOM 1317 C CA . MET A 1 170 ? -3.810 2.240 -10.160 1.00 98.44 170 MET A CA 1
ATOM 1318 C C . MET A 1 170 ? -2.299 1.974 -10.153 1.00 98.44 170 MET A C 1
ATOM 1320 O O . MET A 1 170 ? -1.563 2.689 -10.828 1.00 98.44 170 MET A O 1
ATOM 1324 N N . PHE A 1 171 ? -1.830 0.947 -9.433 1.00 98.75 171 PHE A N 1
ATOM 1325 C CA . PHE A 1 171 ? -0.420 0.544 -9.409 1.00 98.75 171 PHE A CA 1
ATOM 1326 C C . PHE A 1 171 ? 0.105 0.250 -10.818 1.00 98.75 171 PHE A C 1
ATOM 1328 O O . PHE A 1 171 ? 1.127 0.797 -11.234 1.00 98.75 171 PHE A O 1
ATOM 1335 N N . TYR A 1 172 ? -0.602 -0.600 -11.569 1.00 98.69 172 TYR A N 1
ATOM 1336 C CA . TYR A 1 172 ? -0.161 -0.983 -12.909 1.00 98.69 172 TYR A CA 1
ATOM 1337 C C . TYR A 1 172 ? -0.269 0.175 -13.901 1.00 98.69 172 TYR A C 1
ATOM 1339 O O . TYR A 1 172 ? 0.658 0.373 -14.682 1.00 98.69 172 TYR A O 1
ATOM 1347 N N . ALA A 1 173 ? -1.345 0.965 -13.845 1.00 98.56 173 ALA A N 1
ATOM 1348 C CA . ALA A 1 173 ? -1.517 2.134 -14.706 1.00 98.56 173 ALA A CA 1
ATOM 1349 C C . ALA A 1 173 ? -0.415 3.181 -14.479 1.00 98.56 173 ALA A C 1
ATOM 1351 O O . ALA A 1 173 ? 0.145 3.711 -15.436 1.00 98.56 173 ALA A O 1
ATOM 1352 N N . MET A 1 174 ? -0.068 3.444 -13.215 1.00 98.12 174 MET A N 1
ATOM 1353 C CA . MET A 1 174 ? 0.989 4.386 -12.850 1.00 98.12 174 MET A CA 1
ATOM 1354 C C . MET A 1 174 ? 2.356 3.909 -13.343 1.00 98.12 174 MET A C 1
ATOM 1356 O O . MET A 1 174 ? 3.083 4.677 -13.970 1.00 98.12 174 MET A O 1
ATOM 1360 N N . ASN A 1 175 ? 2.701 2.641 -13.111 1.00 98.19 175 ASN A N 1
ATOM 1361 C CA . ASN A 1 175 ? 4.001 2.116 -13.521 1.00 98.19 175 ASN A CA 1
ATOM 1362 C C . ASN A 1 175 ? 4.142 2.011 -15.046 1.00 98.19 175 ASN A C 1
ATOM 1364 O O . ASN A 1 175 ? 5.229 2.260 -15.569 1.00 98.19 175 ASN A O 1
ATOM 1368 N N . ASP A 1 176 ? 3.065 1.672 -15.759 1.00 98.06 176 ASP A N 1
ATOM 1369 C CA . ASP A 1 176 ? 3.055 1.657 -17.224 1.00 98.06 176 ASP A CA 1
ATOM 1370 C C . ASP A 1 176 ? 3.245 3.069 -17.800 1.00 98.06 176 ASP A C 1
ATOM 1372 O O . ASP A 1 176 ? 4.140 3.281 -18.620 1.00 98.06 176 ASP A O 1
ATOM 1376 N N . ASP A 1 177 ? 2.496 4.068 -17.312 1.00 97.75 177 ASP A N 1
ATOM 1377 C CA . ASP A 1 177 ? 2.661 5.456 -17.764 1.00 97.75 177 ASP A CA 1
ATOM 1378 C C . ASP A 1 177 ? 4.059 6.004 -17.446 1.00 97.75 177 ASP A C 1
ATOM 1380 O O . ASP A 1 177 ? 4.697 6.604 -18.316 1.00 97.75 177 ASP A O 1
ATOM 1384 N N . MET A 1 178 ? 4.586 5.735 -16.245 1.00 96.38 178 MET A N 1
ATOM 1385 C CA . MET A 1 178 ? 5.956 6.102 -15.875 1.00 96.38 178 MET A CA 1
ATOM 1386 C C . MET A 1 178 ? 6.976 5.463 -16.818 1.00 96.38 178 MET A C 1
ATOM 1388 O O . MET A 1 178 ? 7.867 6.157 -17.312 1.00 96.38 178 MET A O 1
ATOM 1392 N N . PHE A 1 179 ? 6.838 4.168 -17.120 1.00 96.38 179 PHE A N 1
ATOM 1393 C CA . PHE A 1 179 ? 7.709 3.482 -18.072 1.00 96.38 179 PHE A CA 1
ATOM 1394 C C . PHE A 1 179 ? 7.640 4.137 -19.455 1.00 96.38 179 PHE A C 1
ATOM 1396 O O . PHE A 1 179 ? 8.675 4.540 -19.993 1.00 96.38 179 PHE A O 1
ATOM 1403 N N . LEU A 1 180 ? 6.441 4.334 -20.007 1.00 96.88 180 LEU A N 1
ATOM 1404 C CA . LEU A 1 180 ? 6.250 5.007 -21.293 1.00 96.88 180 LEU A CA 1
ATOM 1405 C C . LEU A 1 180 ? 6.859 6.414 -21.287 1.00 96.88 180 LEU A C 1
ATOM 1407 O O . LEU A 1 180 ? 7.500 6.816 -22.263 1.00 96.88 180 LEU A O 1
ATOM 1411 N N . ALA A 1 181 ? 6.720 7.151 -20.183 1.00 96.56 181 ALA A N 1
ATOM 1412 C CA . ALA A 1 181 ? 7.302 8.473 -20.017 1.00 96.56 181 ALA A CA 1
ATOM 1413 C C . ALA A 1 181 ? 8.831 8.470 -20.120 1.00 96.56 181 ALA A C 1
ATOM 1415 O O . ALA A 1 181 ? 9.374 9.400 -20.710 1.00 96.56 181 ALA A O 1
ATOM 1416 N N . THR A 1 182 ? 9.518 7.420 -19.660 1.00 93.12 182 THR A N 1
ATOM 1417 C CA . THR A 1 182 ? 10.980 7.304 -19.830 1.00 93.12 182 THR A CA 1
ATOM 1418 C C . THR A 1 182 ? 11.405 7.136 -21.292 1.00 93.12 182 THR A C 1
ATOM 1420 O O . THR A 1 182 ? 12.486 7.574 -21.678 1.00 93.12 182 THR A O 1
ATOM 1423 N N . THR A 1 183 ? 10.552 6.540 -22.129 1.00 94.69 183 THR A N 1
ATOM 1424 C CA . THR A 1 183 ? 10.884 6.213 -23.528 1.00 94.69 183 THR A CA 1
ATOM 1425 C C . THR A 1 183 ? 10.601 7.349 -24.508 1.00 94.69 183 THR A C 1
ATOM 1427 O O . THR A 1 183 ? 11.160 7.378 -25.603 1.00 94.69 183 THR A O 1
ATOM 1430 N N . LYS A 1 184 ? 9.745 8.305 -24.124 1.00 92.69 184 LYS A N 1
ATOM 1431 C CA . LYS A 1 184 ? 9.302 9.416 -24.983 1.00 92.69 184 LYS A CA 1
ATOM 1432 C C . LYS A 1 184 ? 10.130 10.698 -24.810 1.00 92.69 184 LYS A C 1
ATOM 1434 O O . LYS A 1 184 ? 9.701 11.769 -25.235 1.00 92.69 184 LYS A O 1
ATOM 1439 N N . ILE A 1 185 ? 11.309 10.598 -24.190 1.00 91.69 185 ILE A N 1
ATOM 1440 C CA . ILE A 1 185 ? 12.214 11.725 -23.926 1.00 91.69 185 ILE A CA 1
ATOM 1441 C C . ILE A 1 185 ? 13.238 11.839 -25.057 1.00 91.69 185 ILE A C 1
ATOM 1443 O O . ILE A 1 185 ? 14.011 10.918 -25.309 1.00 91.69 185 ILE A O 1
ATOM 1447 N N . ILE A 1 186 ? 13.294 13.000 -25.708 1.00 92.00 186 ILE A N 1
ATOM 1448 C CA . ILE A 1 186 ? 14.364 13.336 -26.653 1.00 92.00 186 ILE A CA 1
ATOM 1449 C C . ILE A 1 186 ? 15.457 14.067 -25.869 1.00 92.00 186 ILE A C 1
ATOM 1451 O O . ILE A 1 186 ? 15.317 15.249 -25.562 1.00 92.00 186 ILE A O 1
ATOM 1455 N N . SER A 1 187 ? 16.535 13.359 -25.535 1.00 81.19 187 SER A N 1
ATOM 1456 C CA . SER A 1 187 ? 17.747 13.943 -24.951 1.00 81.19 187 SER A CA 1
ATOM 1457 C C . SER A 1 187 ? 18.745 14.249 -26.075 1.00 81.19 187 SER A C 1
ATOM 1459 O O . SER A 1 187 ? 18.939 13.413 -26.959 1.00 81.19 187 SER A O 1
ATOM 1461 N N . LYS A 1 188 ? 19.305 15.462 -26.094 1.00 69.19 188 LYS A N 1
ATOM 1462 C CA . LYS A 1 188 ? 20.350 15.889 -27.038 1.00 69.19 188 LYS A CA 1
ATOM 1463 C C . LYS A 1 188 ? 21.691 15.963 -26.334 1.00 69.19 188 LYS A C 1
ATOM 1465 O O . LYS A 1 188 ? 21.687 16.427 -25.173 1.00 69.19 188 LYS A O 1
#